Protein AF-A0AAU1ACQ8-F1 (afdb_monomer_lite)

Structure (mmCIF, N/CA/C/O backbone):
data_AF-A0AAU1ACQ8-F1
#
_entry.id   AF-A0AAU1ACQ8-F1
#
loop_
_atom_site.group_PDB
_atom_site.id
_atom_site.type_symbol
_atom_site.label_atom_id
_atom_site.label_alt_id
_atom_site.label_comp_id
_atom_site.label_asym_id
_atom_site.label_entity_id
_atom_site.label_seq_id
_atom_site.pdbx_PDB_ins_code
_atom_site.Cartn_x
_atom_site.Cartn_y
_atom_site.Cartn_z
_atom_site.occupancy
_atom_site.B_iso_or_equiv
_atom_site.auth_seq_id
_atom_site.auth_comp_id
_atom_site.auth_asym_id
_atom_site.auth_atom_id
_atom_site.pdbx_PDB_model_num
ATOM 1 N N . MET A 1 1 ? 13.169 -1.876 0.519 1.00 30.19 1 MET A N 1
ATOM 2 C CA . MET A 1 1 ? 13.964 -1.335 -0.606 1.00 30.19 1 MET A CA 1
ATOM 3 C C . MET A 1 1 ? 14.136 -2.461 -1.604 1.00 30.19 1 MET A C 1
ATOM 5 O O . MET A 1 1 ? 14.514 -3.539 -1.152 1.00 30.19 1 MET A O 1
ATOM 9 N N . PRO A 1 2 ? 13.819 -2.229 -2.886 1.00 35.09 2 PRO A N 1
ATOM 10 C CA . PRO A 1 2 ? 13.879 -3.243 -3.930 1.00 35.09 2 PRO A CA 1
ATOM 11 C C . PRO A 1 2 ? 15.289 -3.828 -3.971 1.00 35.09 2 PRO A C 1
ATOM 13 O O . PRO A 1 2 ? 16.283 -3.103 -4.019 1.00 35.09 2 PRO A O 1
ATOM 16 N N . 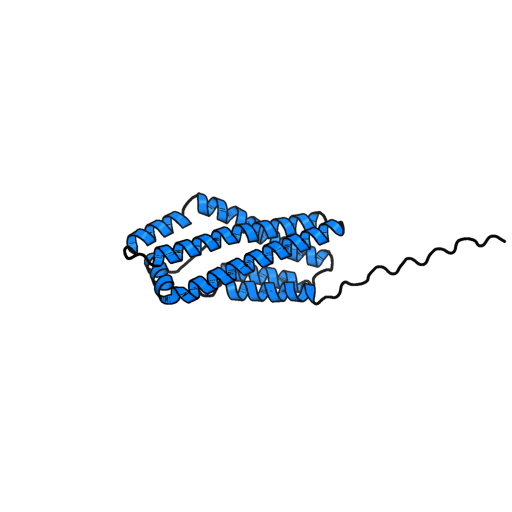ARG A 1 3 ? 15.382 -5.149 -3.877 1.00 38.97 3 ARG A N 1
ATOM 17 C CA . ARG A 1 3 ? 16.598 -5.887 -4.210 1.00 38.97 3 ARG A CA 1
ATOM 18 C C . ARG A 1 3 ? 16.193 -6.942 -5.213 1.00 38.97 3 ARG A C 1
ATOM 20 O O . ARG A 1 3 ? 16.076 -8.121 -4.893 1.00 38.97 3 ARG A O 1
ATOM 27 N N . LEU A 1 4 ? 15.971 -6.477 -6.433 1.00 46.81 4 LEU A N 1
ATOM 28 C CA . LEU A 1 4 ? 16.076 -7.328 -7.599 1.00 46.81 4 LEU A CA 1
ATOM 29 C C . LEU A 1 4 ? 17.533 -7.791 -7.652 1.00 46.81 4 LEU A C 1
ATOM 31 O O . LEU A 1 4 ? 18.462 -6.988 -7.725 1.00 46.81 4 LEU A O 1
ATOM 35 N N . VAL A 1 5 ? 17.740 -9.089 -7.467 1.00 45.25 5 VAL A N 1
ATOM 36 C CA . VAL A 1 5 ? 19.059 -9.718 -7.537 1.00 45.25 5 VAL A CA 1
ATOM 37 C C . VAL A 1 5 ? 19.403 -9.823 -9.025 1.00 45.25 5 VAL A C 1
ATOM 39 O O . VAL A 1 5 ? 19.191 -10.864 -9.627 1.00 45.25 5 VAL A O 1
ATOM 42 N N . GLY A 1 6 ? 19.819 -8.708 -9.632 1.00 58.47 6 GLY A N 1
ATOM 43 C CA . GLY A 1 6 ? 20.056 -8.594 -11.074 1.00 58.47 6 GLY A CA 1
ATOM 44 C C . GLY A 1 6 ? 20.233 -7.141 -11.526 1.00 58.47 6 GLY A C 1
ATOM 45 O O . GLY A 1 6 ? 19.913 -6.204 -10.794 1.00 58.47 6 GLY A O 1
ATOM 46 N N . SER A 1 7 ? 20.781 -6.937 -12.724 1.00 76.19 7 SER A N 1
ATOM 47 C CA . SER A 1 7 ? 20.903 -5.595 -13.327 1.00 76.19 7 SER A CA 1
ATOM 48 C C . SER A 1 7 ? 19.531 -5.062 -13.777 1.00 76.19 7 SER A C 1
ATOM 50 O O . SER A 1 7 ? 18.662 -5.855 -14.125 1.00 76.19 7 SER A O 1
ATOM 52 N N . GLN A 1 8 ? 19.309 -3.740 -13.856 1.00 78.31 8 GLN A N 1
ATOM 53 C CA . GLN A 1 8 ? 18.024 -3.211 -14.364 1.00 78.31 8 GLN A CA 1
ATOM 54 C C . GLN A 1 8 ? 17.688 -3.677 -15.781 1.00 78.31 8 GLN A C 1
ATOM 56 O O . GLN A 1 8 ? 16.521 -3.836 -16.129 1.00 78.31 8 GLN A O 1
ATOM 61 N N . VAL A 1 9 ? 18.709 -3.952 -16.590 1.00 81.06 9 VAL A N 1
ATOM 62 C CA . VAL A 1 9 ? 18.549 -4.542 -17.923 1.00 81.06 9 VAL A CA 1
ATOM 63 C C . VAL A 1 9 ? 17.856 -5.907 -17.842 1.00 81.06 9 VAL A C 1
ATOM 65 O O . VAL A 1 9 ? 16.996 -6.214 -18.667 1.00 81.06 9 VAL A O 1
ATOM 68 N N . GLU A 1 10 ? 18.205 -6.714 -16.840 1.00 81.69 10 GLU A N 1
ATOM 69 C CA . GLU A 1 10 ? 17.591 -8.017 -16.579 1.00 81.69 10 GLU A CA 1
ATOM 70 C C . GLU A 1 10 ? 16.142 -7.858 -16.104 1.00 81.69 10 GLU A C 1
ATOM 72 O O . GLU A 1 10 ? 15.250 -8.531 -16.617 1.00 81.69 10 GLU A O 1
ATOM 77 N N . ASN A 1 11 ? 15.884 -6.889 -15.221 1.00 77.31 11 ASN A N 1
ATOM 78 C CA . ASN A 1 11 ? 14.540 -6.595 -14.714 1.00 77.31 11 ASN A CA 1
ATOM 79 C C . ASN A 1 11 ? 13.582 -6.162 -15.829 1.00 77.31 11 ASN A C 1
ATOM 81 O O . ASN A 1 11 ? 12.469 -6.679 -15.924 1.00 77.31 11 ASN A O 1
ATOM 85 N N . LEU A 1 12 ? 14.026 -5.263 -16.713 1.00 82.38 12 LEU A N 1
ATOM 86 C CA . LEU A 1 12 ? 13.250 -4.854 -17.885 1.00 82.38 12 LEU A CA 1
ATOM 87 C C . LEU A 1 12 ? 12.993 -6.038 -18.828 1.00 82.38 12 LEU A C 1
ATOM 89 O O . LEU A 1 12 ? 11.886 -6.176 -19.340 1.00 82.38 12 LEU A O 1
ATOM 93 N N . GLY A 1 13 ? 13.971 -6.935 -18.999 1.00 82.38 13 GLY A N 1
ATOM 94 C CA . GLY A 1 13 ? 13.796 -8.161 -19.782 1.00 82.38 13 GLY A CA 1
ATOM 95 C C . GLY A 1 13 ? 12.738 -9.109 -19.202 1.00 82.38 13 GLY A C 1
ATOM 96 O O . GLY A 1 13 ? 11.954 -9.687 -19.953 1.00 82.38 13 GLY A O 1
ATOM 97 N N . VAL A 1 14 ? 12.669 -9.242 -17.873 1.00 82.50 14 VAL A N 1
ATOM 98 C CA . VAL A 1 14 ? 11.630 -10.040 -17.196 1.00 82.50 14 VAL A CA 1
ATOM 99 C C . VAL A 1 14 ? 10.246 -9.409 -17.365 1.00 82.50 14 VAL A C 1
ATOM 101 O O . VAL A 1 14 ? 9.288 -10.132 -17.656 1.00 82.50 14 VAL A O 1
ATOM 104 N N . ILE A 1 15 ? 10.144 -8.083 -17.216 1.00 82.94 15 ILE A N 1
ATOM 105 C CA . ILE A 1 15 ? 8.891 -7.336 -17.406 1.00 82.94 15 ILE A CA 1
ATOM 106 C C . ILE A 1 15 ? 8.392 -7.492 -18.842 1.00 82.94 15 ILE A C 1
ATOM 108 O O . ILE A 1 15 ? 7.217 -7.780 -19.041 1.00 82.94 15 ILE A O 1
ATOM 112 N N . GLU A 1 16 ? 9.264 -7.362 -19.840 1.00 85.25 16 GLU A N 1
ATOM 113 C CA . GLU A 1 16 ? 8.891 -7.529 -21.247 1.00 85.25 16 GLU A CA 1
ATOM 114 C C . GLU A 1 16 ? 8.393 -8.954 -21.536 1.00 85.25 16 GLU A C 1
ATOM 116 O O . GLU A 1 16 ? 7.329 -9.131 -22.135 1.00 85.25 16 GLU A O 1
ATOM 121 N N . ALA A 1 17 ? 9.104 -9.972 -21.035 1.00 86.50 17 ALA A N 1
ATOM 122 C CA . ALA A 1 17 ? 8.735 -11.376 -21.212 1.00 86.50 17 ALA A CA 1
ATOM 123 C C . ALA A 1 17 ? 7.383 -11.744 -20.564 1.00 86.50 17 ALA A C 1
ATOM 125 O O . ALA A 1 17 ? 6.716 -12.668 -21.029 1.00 86.50 17 ALA A O 1
ATOM 126 N N . HIS A 1 18 ? 6.963 -11.026 -19.515 1.00 85.44 18 HIS A N 1
ATOM 127 C CA . HIS A 1 18 ? 5.734 -11.298 -18.753 1.00 85.44 18 HIS A CA 1
ATOM 128 C C . HIS A 1 18 ? 4.815 -10.069 -18.621 1.00 85.44 18 HIS A C 1
ATOM 130 O O . HIS A 1 18 ? 4.082 -9.935 -17.637 1.00 85.44 18 HIS A O 1
ATOM 136 N N . SER A 1 19 ? 4.809 -9.183 -19.619 1.00 82.12 19 SER A N 1
ATOM 137 C CA . SER A 1 19 ? 4.173 -7.855 -19.552 1.00 82.12 19 SER A CA 1
ATOM 138 C C . SER A 1 19 ? 2.699 -7.887 -19.140 1.00 82.12 19 SER A C 1
ATOM 140 O O . SER A 1 19 ? 2.277 -7.135 -18.262 1.00 82.12 19 SER A O 1
ATOM 142 N N . GLY A 1 20 ? 1.913 -8.815 -19.692 1.00 82.88 20 GLY A N 1
ATOM 143 C CA . GLY A 1 20 ? 0.502 -8.975 -19.329 1.00 82.88 20 GLY A CA 1
ATOM 144 C C . GLY A 1 20 ? 0.286 -9.343 -17.856 1.00 82.88 20 GLY A C 1
ATOM 145 O O . GLY A 1 20 ? -0.614 -8.807 -17.210 1.00 82.88 20 GLY A O 1
ATOM 146 N N . GLN A 1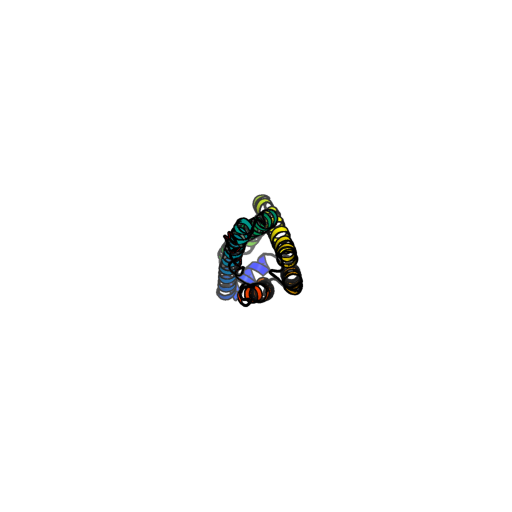 21 ? 1.130 -10.218 -17.297 1.00 82.06 21 GLN A N 1
ATOM 147 C CA . GLN A 1 21 ? 1.057 -10.600 -15.881 1.00 82.06 21 GLN A CA 1
ATOM 148 C C . GLN A 1 21 ? 1.512 -9.453 -14.979 1.00 82.06 21 GLN A C 1
ATOM 150 O O . GLN A 1 21 ? 0.880 -9.187 -13.958 1.00 82.06 21 GLN A O 1
ATOM 155 N N . PHE A 1 22 ? 2.563 -8.739 -15.383 1.00 81.94 22 PHE A N 1
ATOM 156 C CA . PHE A 1 22 ? 3.076 -7.579 -14.664 1.00 81.94 22 PHE A CA 1
ATOM 157 C C . PHE A 1 22 ? 2.046 -6.440 -14.590 1.00 81.94 22 PHE A C 1
ATOM 159 O O . PHE A 1 22 ? 1.799 -5.893 -13.512 1.00 81.94 22 PHE A O 1
ATOM 166 N N . LEU A 1 23 ? 1.380 -6.126 -15.707 1.00 83.06 23 LEU A N 1
ATOM 167 C CA . LEU A 1 23 ? 0.308 -5.128 -15.755 1.00 83.06 23 LEU A CA 1
ATOM 168 C C . LEU A 1 23 ? -0.910 -5.563 -14.936 1.00 83.06 23 LEU A C 1
ATOM 170 O O . LEU A 1 23 ? -1.444 -4.761 -14.170 1.00 83.06 23 LEU A O 1
ATOM 174 N N . ALA A 1 24 ? -1.325 -6.829 -15.038 1.00 84.19 24 ALA A N 1
ATOM 175 C CA . ALA A 1 24 ? -2.433 -7.357 -14.244 1.00 84.19 24 ALA A CA 1
ATOM 176 C C . ALA A 1 24 ? -2.136 -7.299 -12.735 1.00 84.19 24 ALA A C 1
ATOM 178 O O . ALA A 1 24 ? -2.981 -6.857 -11.955 1.00 84.19 24 ALA A O 1
ATOM 179 N N . ALA A 1 25 ? -0.926 -7.685 -12.319 1.00 81.44 25 ALA A N 1
ATOM 180 C CA . ALA A 1 25 ? -0.487 -7.604 -10.929 1.00 81.44 25 ALA A CA 1
ATOM 181 C C . ALA A 1 25 ? -0.413 -6.150 -10.437 1.00 81.44 25 ALA A C 1
ATOM 183 O O . ALA A 1 25 ? -0.878 -5.847 -9.336 1.00 81.44 25 ALA A O 1
ATOM 184 N N . SER A 1 26 ? 0.100 -5.236 -11.265 1.00 84.12 26 SER A N 1
ATOM 185 C C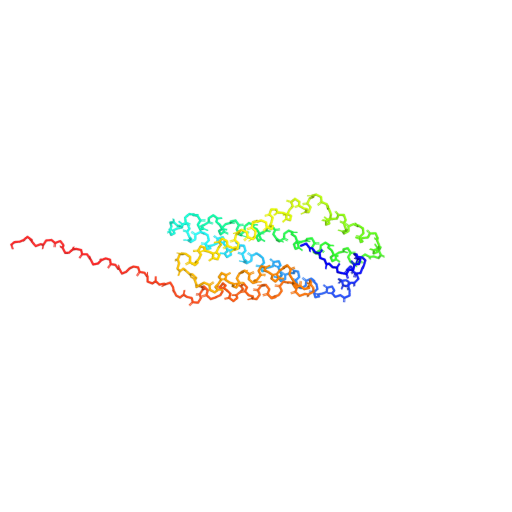A . SER A 1 26 ? 0.160 -3.803 -10.955 1.00 84.12 26 SER A CA 1
ATOM 186 C C . SER A 1 26 ? -1.238 -3.202 -10.804 1.00 84.12 26 SER A C 1
ATOM 188 O O . SER A 1 26 ? -1.505 -2.513 -9.821 1.00 84.12 26 SER A O 1
ATOM 190 N N . ALA A 1 27 ? -2.164 -3.525 -11.711 1.00 86.25 27 ALA A N 1
ATOM 191 C CA . ALA A 1 27 ? -3.556 -3.088 -11.638 1.00 86.25 27 ALA A CA 1
ATOM 192 C C . ALA A 1 27 ? -4.260 -3.625 -10.383 1.00 86.25 27 ALA A C 1
ATOM 194 O O . ALA A 1 27 ? -4.930 -2.872 -9.675 1.00 86.25 27 ALA A O 1
ATOM 195 N N . LEU A 1 28 ? -4.068 -4.907 -10.057 1.00 85.56 28 LEU A N 1
ATOM 196 C CA . LEU A 1 28 ? -4.635 -5.510 -8.851 1.00 85.56 28 LEU A CA 1
ATOM 197 C C . LEU A 1 28 ? -4.084 -4.858 -7.576 1.00 85.56 28 LEU A C 1
ATOM 199 O O . LEU A 1 28 ? -4.846 -4.563 -6.654 1.00 85.56 28 LEU A O 1
ATOM 203 N N . THR A 1 29 ? -2.778 -4.597 -7.536 1.00 83.75 29 THR A N 1
ATOM 204 C CA . THR A 1 29 ? -2.105 -3.915 -6.420 1.00 83.75 29 THR A CA 1
ATOM 205 C C . THR A 1 29 ? -2.627 -2.485 -6.273 1.00 83.75 29 THR A C 1
ATOM 207 O O . THR A 1 29 ? -2.951 -2.060 -5.166 1.00 83.75 29 THR A O 1
ATOM 210 N N . TYR A 1 30 ? -2.802 -1.767 -7.387 1.00 88.31 30 TYR A N 1
ATOM 211 C CA . TYR A 1 30 ? -3.350 -0.411 -7.415 1.00 88.31 30 TYR A CA 1
ATOM 212 C C . TYR A 1 30 ? -4.777 -0.362 -6.852 1.00 88.31 30 TYR A C 1
ATOM 214 O O . TYR A 1 30 ? -5.066 0.413 -5.938 1.00 88.31 30 TYR A O 1
ATOM 222 N N . VAL A 1 31 ? -5.661 -1.241 -7.336 1.00 90.25 31 VAL A N 1
ATOM 223 C CA . VAL A 1 31 ? -7.041 -1.351 -6.835 1.00 90.25 31 VAL A CA 1
ATOM 224 C C . VAL A 1 31 ? -7.055 -1.727 -5.353 1.00 90.25 31 VAL A C 1
ATOM 226 O O . VAL A 1 31 ? -7.790 -1.123 -4.573 1.00 90.25 31 VAL A O 1
ATOM 229 N N . SER A 1 32 ? -6.215 -2.675 -4.937 1.00 86.50 32 SER A N 1
ATOM 230 C CA . SER A 1 32 ? -6.132 -3.111 -3.539 1.00 86.50 32 SER A CA 1
ATOM 231 C C . SER A 1 32 ? -5.672 -1.985 -2.612 1.00 86.50 32 SER A C 1
ATOM 233 O O . SER A 1 32 ? -6.261 -1.791 -1.548 1.00 86.50 32 SER A O 1
ATOM 235 N N . ALA A 1 33 ? -4.681 -1.192 -3.028 1.00 88.88 33 ALA A N 1
ATOM 236 C CA . ALA A 1 33 ? -4.219 -0.025 -2.284 1.00 88.88 33 ALA A CA 1
ATOM 237 C C . ALA A 1 33 ? -5.326 1.034 -2.134 1.00 88.88 33 ALA A C 1
ATOM 239 O O . ALA A 1 33 ? -5.527 1.552 -1.036 1.00 88.88 33 ALA A O 1
ATOM 240 N N . ILE A 1 34 ? -6.110 1.302 -3.187 1.00 91.81 34 ILE A N 1
ATOM 241 C CA . ILE A 1 34 ? -7.267 2.211 -3.107 1.00 91.81 34 ILE A CA 1
ATOM 242 C C . ILE A 1 34 ? -8.318 1.681 -2.131 1.00 91.81 34 ILE A C 1
ATOM 244 O O . ILE A 1 34 ? -8.816 2.430 -1.289 1.00 91.81 34 ILE A O 1
ATOM 248 N N . LEU A 1 35 ? -8.654 0.393 -2.210 1.00 90.38 35 LEU A N 1
ATOM 249 C CA . LEU A 1 35 ? -9.636 -0.216 -1.313 1.00 90.38 35 LEU A CA 1
ATOM 250 C C . LEU A 1 35 ? -9.186 -0.144 0.150 1.00 90.38 35 LEU A C 1
ATOM 252 O O . LEU A 1 35 ? -9.995 0.180 1.021 1.00 90.38 35 LEU A O 1
ATOM 256 N N . LEU A 1 36 ? -7.900 -0.380 0.425 1.00 88.56 36 LEU A N 1
ATOM 257 C CA . LEU A 1 36 ? -7.326 -0.203 1.759 1.00 88.56 36 LEU A CA 1
ATOM 258 C C . LEU A 1 36 ? -7.379 1.262 2.195 1.00 88.56 36 LEU A C 1
ATOM 260 O O . LEU A 1 36 ? -7.841 1.543 3.299 1.00 88.56 36 LEU A O 1
ATOM 264 N N . ALA A 1 37 ? -7.000 2.203 1.331 1.00 91.81 37 ALA A N 1
ATOM 265 C CA . ALA A 1 37 ? -7.080 3.626 1.637 1.00 91.81 37 ALA A CA 1
ATOM 266 C C . ALA A 1 37 ? -8.503 4.061 2.021 1.00 91.81 37 ALA A C 1
ATOM 268 O O . ALA A 1 37 ? -8.696 4.732 3.039 1.00 91.81 37 ALA A O 1
ATOM 269 N N . VAL A 1 38 ? -9.506 3.645 1.246 1.00 92.38 38 VAL A N 1
ATOM 270 C CA . VAL A 1 38 ? -10.920 3.937 1.515 1.00 92.38 38 VAL A CA 1
ATOM 271 C C . VAL A 1 38 ? -11.382 3.248 2.799 1.00 92.38 38 VAL A C 1
ATOM 273 O O . VAL A 1 38 ? -11.991 3.891 3.653 1.00 92.38 38 VAL A O 1
ATOM 276 N N . GLY A 1 39 ? -11.057 1.966 2.984 1.00 88.06 39 GLY A N 1
ATOM 277 C CA . GLY A 1 39 ? -11.424 1.207 4.181 1.00 88.06 39 GLY A CA 1
ATOM 278 C C . GLY A 1 39 ? -10.877 1.835 5.465 1.00 88.06 39 GLY A C 1
ATOM 279 O O . GLY A 1 39 ? -11.607 1.987 6.446 1.00 88.06 39 GLY A O 1
ATOM 280 N N . PHE A 1 40 ? -9.621 2.281 5.440 1.00 90.06 40 PHE A N 1
ATOM 281 C CA . PHE A 1 40 ? -8.990 2.993 6.550 1.00 90.06 40 PHE A CA 1
ATOM 282 C C . PHE A 1 40 ? -9.663 4.341 6.825 1.00 90.06 40 PHE A C 1
ATOM 284 O O . PHE A 1 40 ? -9.944 4.653 7.983 1.00 90.06 40 PHE A O 1
ATOM 291 N N . ALA A 1 41 ? -9.976 5.121 5.787 1.00 91.94 41 ALA A N 1
ATOM 292 C CA . ALA A 1 41 ? -10.666 6.400 5.941 1.00 91.94 41 ALA A CA 1
ATOM 293 C C . ALA A 1 41 ? -12.066 6.231 6.557 1.00 91.94 41 ALA A C 1
ATOM 295 O O . ALA A 1 41 ? -12.421 6.948 7.497 1.00 91.94 41 ALA A O 1
ATOM 296 N N . LEU A 1 42 ? -12.841 5.249 6.084 1.00 90.44 42 LEU A N 1
ATOM 297 C CA . LEU A 1 42 ? -14.174 4.942 6.610 1.00 90.44 42 LEU A CA 1
ATOM 298 C C . LEU A 1 42 ? -14.111 4.495 8.075 1.00 90.44 42 LEU A C 1
ATOM 300 O O . LEU A 1 42 ? -14.816 5.046 8.923 1.00 90.44 42 LEU A O 1
ATOM 304 N N . LEU A 1 43 ? -13.210 3.562 8.395 1.00 87.12 43 LEU A N 1
ATOM 305 C CA . LEU A 1 43 ? -13.010 3.082 9.761 1.00 87.12 43 LEU A CA 1
ATOM 306 C C . LEU A 1 43 ? -12.517 4.204 10.687 1.00 87.12 43 LEU A C 1
ATOM 308 O O . LEU A 1 43 ? -12.927 4.286 11.848 1.00 87.12 43 LEU A O 1
ATOM 312 N N . GLY A 1 44 ? -11.680 5.107 10.171 1.00 89.12 44 GLY A N 1
ATOM 313 C CA . GLY A 1 44 ? -11.248 6.313 10.868 1.00 89.12 44 GLY A CA 1
ATOM 314 C C . GLY A 1 44 ? -12.414 7.250 11.180 1.00 89.12 44 GLY A C 1
ATOM 315 O O . GLY A 1 44 ? -12.513 7.745 12.307 1.00 89.12 44 GLY A O 1
ATOM 316 N N . GLY A 1 45 ? -13.327 7.451 10.228 1.00 88.56 45 GLY A N 1
ATOM 317 C CA . GLY A 1 45 ? -14.558 8.217 10.426 1.00 88.56 45 GLY A CA 1
ATOM 318 C C . GLY A 1 45 ? -15.459 7.605 11.501 1.00 88.56 45 GLY A C 1
ATOM 319 O O . GLY A 1 45 ? -15.922 8.307 12.402 1.00 88.56 45 GLY A O 1
ATOM 320 N N . ASP A 1 46 ? -15.642 6.286 11.478 1.00 88.56 46 ASP A N 1
ATOM 321 C CA . ASP A 1 46 ? -16.424 5.562 12.485 1.00 88.56 46 ASP A CA 1
ATOM 322 C C . ASP A 1 46 ? -15.805 5.657 13.888 1.00 88.56 46 ASP A C 1
ATOM 324 O O . ASP A 1 46 ? -16.518 5.797 14.886 1.00 88.56 46 ASP A O 1
ATOM 328 N N . MET A 1 47 ? -14.474 5.614 13.986 1.00 86.75 47 MET A N 1
ATOM 329 C CA . MET A 1 47 ? -13.758 5.818 15.247 1.00 86.75 47 MET A CA 1
ATO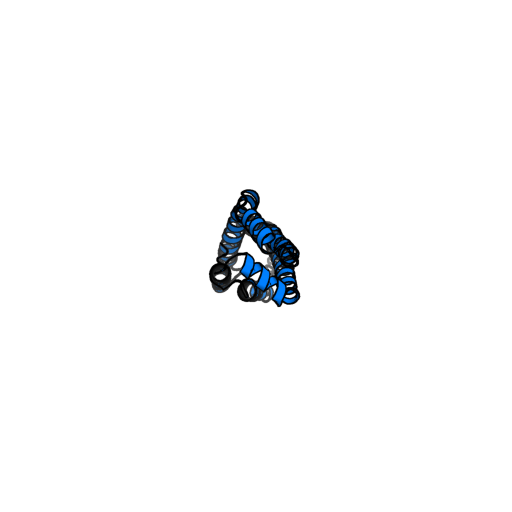M 330 C C . MET A 1 47 ? -13.894 7.244 15.778 1.00 86.75 47 MET A C 1
ATOM 332 O O . MET A 1 47 ? -14.060 7.424 16.985 1.00 86.75 47 MET A O 1
ATOM 336 N N . ALA A 1 48 ? -13.877 8.252 14.900 1.00 89.62 48 ALA A N 1
ATOM 337 C CA . ALA A 1 48 ? -14.109 9.640 15.294 1.00 89.62 48 ALA A CA 1
ATOM 338 C C . ALA A 1 48 ? -15.515 9.830 15.875 1.00 89.62 48 ALA A C 1
ATOM 340 O O . ALA A 1 48 ? -15.653 10.417 16.950 1.00 89.62 48 ALA A O 1
ATOM 341 N N . ARG A 1 49 ? -16.544 9.280 15.210 1.00 89.44 49 ARG A N 1
ATOM 342 C CA . ARG A 1 49 ? -17.937 9.330 15.690 1.00 89.44 49 ARG A CA 1
ATOM 343 C C . ARG A 1 49 ? -18.119 8.607 17.029 1.00 89.44 49 ARG A C 1
ATOM 345 O O . ARG A 1 49 ? -18.926 9.037 17.841 1.00 89.44 49 ARG A O 1
ATOM 352 N N . GLY A 1 50 ? -17.337 7.556 17.283 1.00 83.94 50 GLY A N 1
ATOM 353 C CA . GLY A 1 50 ? -17.299 6.837 18.563 1.00 83.94 50 GLY A CA 1
ATOM 354 C C . GLY A 1 50 ? -16.454 7.493 19.665 1.00 83.94 50 GLY A C 1
ATOM 355 O O . GLY A 1 50 ? -16.240 6.872 20.699 1.00 83.94 50 GLY A O 1
ATOM 356 N N . GLY A 1 51 ? -15.922 8.705 19.459 1.00 87.50 51 GLY A N 1
ATOM 357 C CA . GLY A 1 51 ? -15.109 9.419 20.454 1.00 87.50 51 GLY A CA 1
ATOM 358 C C . GLY A 1 51 ? -13.631 9.005 20.507 1.00 87.50 51 GLY A C 1
ATOM 359 O O . GLY A 1 51 ? -12.845 9.586 21.256 1.00 87.50 51 GLY A O 1
ATOM 360 N N . HIS A 1 52 ? -13.194 8.064 19.670 1.00 86.62 52 HIS A N 1
ATOM 361 C CA . HIS A 1 52 ? -11.809 7.596 19.616 1.00 86.62 52 HIS A CA 1
ATOM 362 C C . HIS A 1 52 ? -10.967 8.451 18.651 1.00 86.62 52 HIS A C 1
ATOM 364 O O . HIS A 1 52 ? -10.508 7.994 17.606 1.00 86.62 52 HIS A O 1
ATOM 370 N N . ARG A 1 53 ? -10.715 9.720 18.999 1.00 88.06 53 ARG A N 1
ATOM 371 C CA . ARG A 1 53 ? -9.990 10.662 18.115 1.00 88.06 53 ARG A CA 1
ATOM 372 C C . ARG A 1 53 ? -8.582 10.192 17.724 1.00 88.06 53 ARG A C 1
ATOM 374 O O . ARG A 1 53 ? -8.209 10.288 16.563 1.00 88.06 53 ARG A O 1
ATOM 381 N N . ARG A 1 54 ? -7.811 9.635 18.667 1.00 86.81 54 ARG A N 1
ATOM 382 C CA . ARG A 1 54 ? -6.451 9.120 18.391 1.00 86.81 54 ARG A CA 1
ATOM 383 C C . ARG A 1 54 ? -6.464 7.944 17.410 1.00 86.81 54 ARG A C 1
ATOM 385 O O . ARG A 1 54 ? -5.610 7.866 16.537 1.00 86.81 54 ARG A O 1
ATOM 392 N N . ALA A 1 55 ? -7.458 7.067 17.545 1.00 86.50 55 ALA A N 1
ATOM 393 C CA . ALA A 1 55 ? -7.690 5.956 16.628 1.00 86.50 55 ALA A CA 1
ATOM 394 C C . ALA A 1 55 ? -7.966 6.457 15.208 1.00 86.50 55 ALA A C 1
ATOM 396 O O . ALA A 1 55 ? -7.367 5.976 14.253 1.00 86.50 55 ALA A O 1
ATOM 397 N N . SER A 1 56 ? -8.835 7.463 15.100 1.00 89.25 56 SER A N 1
ATOM 398 C CA . SER A 1 56 ? -9.191 8.091 13.831 1.00 89.25 56 SER A CA 1
ATOM 399 C C . SER A 1 56 ? -7.978 8.673 13.104 1.00 89.25 56 SER A C 1
ATOM 401 O O . SER A 1 56 ? -7.798 8.402 11.923 1.00 89.25 56 SER A O 1
ATOM 403 N N . VAL A 1 57 ? -7.101 9.392 13.816 1.00 91.94 57 VAL A N 1
ATOM 404 C CA . VAL A 1 57 ? -5.880 9.972 13.229 1.00 91.94 57 VAL A CA 1
ATOM 405 C C . VAL A 1 57 ? -4.945 8.893 12.677 1.00 91.94 57 VAL A C 1
ATOM 407 O O . VAL A 1 57 ? -4.443 9.040 11.568 1.00 91.94 57 VAL A O 1
ATOM 410 N N . LEU A 1 58 ? -4.730 7.797 13.412 1.00 90.94 58 LEU A N 1
ATOM 411 C CA . LEU A 1 58 ? -3.859 6.703 12.961 1.00 90.94 58 LEU A CA 1
ATOM 412 C C . LEU A 1 58 ? -4.422 5.983 11.730 1.00 90.94 58 LEU A C 1
ATOM 414 O O . LEU A 1 58 ? -3.680 5.674 10.801 1.00 90.94 58 LEU A O 1
ATOM 418 N N . LEU A 1 59 ? -5.737 5.764 11.705 1.00 90.25 59 LEU A N 1
ATOM 419 C CA . LEU A 1 59 ? -6.435 5.200 10.552 1.00 90.25 59 LEU A CA 1
ATOM 420 C C . LEU A 1 59 ? -6.357 6.133 9.339 1.00 90.25 59 LEU A C 1
ATOM 422 O O . LEU A 1 59 ? -6.071 5.686 8.233 1.00 90.25 59 LEU A O 1
ATOM 426 N N . PHE A 1 60 ? -6.532 7.439 9.542 1.00 93.00 60 PHE A N 1
ATOM 427 C CA . PHE A 1 60 ? -6.401 8.419 8.468 1.00 93.00 60 PHE A CA 1
ATOM 428 C C . PHE A 1 60 ? -4.968 8.487 7.927 1.00 93.00 60 PHE A C 1
ATOM 430 O O . PHE A 1 60 ? -4.769 8.521 6.717 1.00 93.00 60 PHE A O 1
ATOM 437 N N . LEU A 1 61 ? -3.961 8.419 8.803 1.00 93.56 61 LEU A N 1
ATOM 438 C CA . LEU A 1 61 ? -2.559 8.345 8.395 1.00 93.56 61 LEU A CA 1
ATOM 439 C C . LEU A 1 61 ? -2.276 7.086 7.562 1.00 93.56 61 LEU A C 1
ATOM 441 O O . LEU A 1 61 ? -1.613 7.176 6.533 1.00 93.56 61 LEU A O 1
ATOM 445 N N . GLY A 1 62 ? -2.831 5.935 7.958 1.00 91.06 62 GLY A N 1
ATOM 446 C CA . GLY A 1 62 ? -2.752 4.708 7.162 1.00 91.06 62 GLY A CA 1
ATOM 447 C C . GLY A 1 62 ? -3.415 4.854 5.792 1.00 91.06 62 GLY A C 1
ATOM 448 O O . GLY A 1 62 ? -2.838 4.435 4.794 1.00 91.06 62 GLY A O 1
ATOM 449 N N . SER A 1 63 ? -4.577 5.511 5.723 1.00 93.44 63 SER A N 1
ATOM 450 C CA . SER A 1 63 ? -5.247 5.821 4.452 1.00 93.44 63 SER A CA 1
ATOM 451 C C . SER A 1 63 ? -4.371 6.676 3.531 1.00 93.44 63 SER A C 1
ATOM 453 O O . SER A 1 63 ? -4.194 6.332 2.364 1.00 93.44 63 SER A O 1
ATOM 455 N N . VAL A 1 64 ? -3.745 7.731 4.063 1.00 94.44 64 VAL A N 1
ATOM 456 C CA . VAL A 1 64 ? -2.793 8.565 3.311 1.00 94.44 64 VAL A CA 1
ATOM 457 C C . VAL A 1 64 ? -1.590 7.749 2.837 1.00 94.44 64 VAL A C 1
ATOM 459 O O . VAL A 1 64 ? -1.189 7.885 1.685 1.00 94.44 64 VAL A O 1
ATOM 462 N N . GLY A 1 65 ? -1.042 6.873 3.685 1.00 93.12 65 GLY A N 1
ATOM 463 C CA . GLY A 1 65 ? 0.043 5.966 3.306 1.00 93.12 65 GLY A CA 1
ATOM 464 C C . GLY A 1 65 ? -0.321 5.092 2.105 1.00 93.12 65 GLY A C 1
ATOM 465 O O . GLY A 1 65 ? 0.412 5.075 1.118 1.00 93.12 65 GLY A O 1
ATOM 466 N N . TRP A 1 66 ? -1.497 4.457 2.137 1.00 92.56 66 TRP A N 1
ATOM 467 C CA . TRP A 1 66 ? -2.002 3.639 1.030 1.00 92.56 66 TRP A CA 1
ATOM 468 C C . TRP A 1 66 ? -2.288 4.447 -0.241 1.00 92.56 66 TRP A C 1
ATOM 470 O O . TRP A 1 66 ? -2.014 3.960 -1.336 1.00 92.56 66 TRP A O 1
ATOM 480 N N . LEU A 1 67 ? -2.769 5.690 -0.127 1.00 92.81 67 LEU A N 1
ATOM 481 C CA . LEU A 1 67 ? -2.913 6.580 -1.284 1.00 92.81 67 LEU A CA 1
ATOM 482 C C . LEU A 1 67 ? -1.558 6.926 -1.900 1.00 92.81 67 LEU A C 1
ATOM 484 O O . LEU A 1 67 ? -1.401 6.818 -3.112 1.00 92.81 67 LEU A O 1
ATOM 488 N N . LEU A 1 68 ? -0.560 7.290 -1.093 1.00 92.12 68 LEU A N 1
ATOM 489 C CA . LEU A 1 68 ? 0.791 7.554 -1.597 1.00 92.12 68 LEU A CA 1
ATOM 490 C C . LEU A 1 68 ? 1.415 6.304 -2.232 1.00 92.12 68 LEU A C 1
ATOM 492 O O . LEU A 1 68 ? 2.144 6.414 -3.214 1.00 92.12 68 LEU A O 1
ATOM 496 N N . HIS A 1 69 ? 1.076 5.115 -1.731 1.00 89.19 69 HIS A N 1
ATOM 497 C CA . HIS A 1 69 ? 1.527 3.848 -2.301 1.00 89.19 69 HIS A CA 1
ATOM 498 C C . HIS A 1 69 ? 1.051 3.682 -3.754 1.00 89.19 69 HIS A C 1
ATOM 500 O O . HIS A 1 69 ? 1.795 3.175 -4.590 1.00 89.19 69 HIS A O 1
ATOM 506 N N . THR A 1 70 ? -0.134 4.197 -4.111 1.00 89.75 70 THR A N 1
ATOM 507 C CA . THR A 1 70 ? -0.612 4.173 -5.508 1.00 89.75 70 THR A CA 1
ATOM 508 C C . THR A 1 70 ? 0.306 4.929 -6.471 1.00 89.75 70 THR A C 1
ATOM 510 O O . THR A 1 70 ? 0.449 4.513 -7.618 1.00 89.75 70 THR A O 1
ATOM 513 N N . ALA A 1 71 ? 0.983 5.988 -6.012 1.00 86.94 71 ALA A N 1
ATOM 514 C CA . ALA A 1 71 ? 1.942 6.726 -6.827 1.00 86.94 71 ALA A CA 1
ATOM 515 C C . ALA A 1 71 ? 3.224 5.912 -7.074 1.00 86.94 71 ALA A C 1
ATOM 517 O O . ALA A 1 71 ? 3.764 5.955 -8.174 1.00 86.94 71 ALA A O 1
ATOM 518 N N . VAL A 1 72 ? 3.665 5.106 -6.101 1.00 84.38 72 VAL A N 1
ATOM 519 C CA . VAL A 1 72 ? 4.775 4.155 -6.293 1.00 84.38 72 VAL A CA 1
ATOM 520 C C . VAL A 1 72 ? 4.377 3.049 -7.274 1.00 84.38 72 VAL A C 1
ATOM 522 O O . VAL A 1 72 ? 5.147 2.714 -8.165 1.00 84.38 72 VAL A O 1
ATOM 525 N N . ILE A 1 73 ? 3.144 2.541 -7.195 1.00 85.12 73 ILE A N 1
ATOM 526 C CA . ILE A 1 73 ? 2.632 1.554 -8.163 1.00 85.12 73 ILE A CA 1
ATOM 527 C C . ILE A 1 73 ? 2.531 2.159 -9.571 1.00 85.12 73 ILE A C 1
ATOM 529 O O . ILE A 1 73 ? 2.795 1.473 -10.553 1.00 85.12 73 ILE A O 1
ATOM 533 N N . ALA A 1 74 ? 2.201 3.446 -9.697 1.00 85.00 74 ALA A N 1
ATOM 534 C CA . ALA A 1 74 ? 2.193 4.125 -10.992 1.00 85.00 74 ALA A CA 1
ATOM 535 C C . ALA A 1 74 ? 3.594 4.187 -11.633 1.00 85.00 74 ALA A C 1
ATOM 537 O O . ALA A 1 74 ? 3.701 4.110 -12.855 1.00 85.00 74 ALA A O 1
ATOM 538 N N . VAL A 1 75 ? 4.670 4.236 -10.835 1.00 82.94 75 VAL A N 1
ATOM 539 C CA . VAL A 1 75 ? 6.046 4.104 -11.353 1.00 82.94 75 VAL A CA 1
ATOM 540 C C . VAL A 1 75 ? 6.257 2.733 -12.003 1.00 82.94 75 VAL A C 1
ATOM 542 O O . VAL A 1 75 ? 6.912 2.655 -13.036 1.00 82.94 75 VAL A O 1
ATOM 545 N N . ASN A 1 76 ? 5.632 1.662 -11.501 1.00 80.94 76 ASN A N 1
ATOM 546 C CA . ASN A 1 76 ? 5.700 0.349 -12.157 1.00 80.94 76 ASN A CA 1
ATOM 547 C C . ASN A 1 76 ? 5.058 0.369 -13.552 1.00 80.94 76 ASN A C 1
ATOM 549 O O . ASN A 1 76 ? 5.570 -0.268 -14.466 1.00 80.94 76 ASN A O 1
ATOM 553 N N . ALA A 1 77 ? 3.984 1.137 -13.760 1.00 80.12 77 ALA A N 1
ATOM 554 C CA . ALA A 1 77 ? 3.415 1.305 -15.099 1.00 80.12 77 ALA A CA 1
ATOM 555 C C . ALA A 1 77 ? 4.413 1.992 -16.051 1.00 80.12 77 ALA A C 1
ATOM 557 O O . ALA A 1 77 ? 4.578 1.546 -17.183 1.00 80.12 77 ALA A O 1
ATOM 558 N N . VAL A 1 78 ? 5.152 2.999 -15.566 1.00 85.62 78 VAL A N 1
ATOM 559 C CA . VAL A 1 78 ? 6.251 3.624 -16.325 1.00 85.62 78 VAL A CA 1
ATOM 560 C C . VAL A 1 78 ? 7.341 2.599 -16.652 1.00 85.62 78 VAL A C 1
ATOM 562 O O . VAL A 1 78 ? 7.819 2.560 -17.780 1.00 85.62 78 VAL A O 1
ATOM 565 N N . MET A 1 79 ? 7.689 1.711 -15.716 1.00 82.25 79 MET A N 1
ATOM 566 C CA . MET A 1 79 ? 8.654 0.631 -15.964 1.00 82.25 79 MET A CA 1
ATOM 567 C C . MET A 1 79 ? 8.202 -0.333 -17.067 1.00 82.25 79 MET A C 1
ATOM 569 O O . MET A 1 79 ? 9.035 -0.799 -17.839 1.00 82.25 79 MET A O 1
ATOM 573 N N . SER A 1 80 ? 6.897 -0.601 -17.183 1.00 82.12 80 SER A N 1
ATOM 574 C CA . SER A 1 80 ? 6.350 -1.402 -18.285 1.00 82.12 80 SER A CA 1
ATOM 575 C C . SER A 1 80 ? 6.541 -0.723 -19.643 1.00 82.12 80 SER A C 1
ATOM 577 O O . SER A 1 80 ? 6.858 -1.401 -20.618 1.00 82.12 80 SER A O 1
ATOM 579 N N . GLU A 1 81 ? 6.374 0.599 -19.715 1.00 85.19 81 GLU A N 1
ATOM 580 C CA . GLU A 1 81 ? 6.626 1.370 -20.939 1.00 85.19 81 GLU A CA 1
ATOM 581 C C . GLU A 1 81 ? 8.119 1.353 -21.294 1.00 85.19 81 GLU A C 1
ATOM 583 O O . GLU A 1 81 ? 8.487 1.055 -22.430 1.00 85.19 81 GLU A O 1
ATOM 588 N N . LEU A 1 82 ? 8.996 1.571 -20.306 1.00 85.81 82 LEU A N 1
ATOM 589 C CA . LEU A 1 82 ? 10.450 1.500 -20.486 1.00 85.81 82 LEU A CA 1
ATOM 590 C C . LEU A 1 82 ? 10.911 0.114 -20.963 1.00 85.81 82 LEU A C 1
ATOM 592 O O . LEU A 1 82 ? 11.813 0.021 -21.797 1.00 85.81 82 LEU A O 1
ATOM 596 N N . ALA A 1 83 ? 10.276 -0.955 -20.477 1.00 85.06 83 ALA A N 1
ATOM 597 C CA . ALA A 1 83 ? 10.581 -2.331 -20.865 1.00 85.06 83 ALA A CA 1
ATOM 598 C C . ALA A 1 83 ? 10.250 -2.637 -22.335 1.00 85.06 83 ALA A C 1
ATOM 600 O O . ALA A 1 83 ? 10.860 -3.527 -22.914 1.00 85.06 83 ALA A O 1
ATOM 601 N N . SER A 1 84 ? 9.331 -1.889 -22.954 1.00 85.00 84 SER A N 1
ATOM 602 C CA . SER A 1 84 ? 8.981 -2.052 -24.374 1.00 85.00 84 SER A CA 1
ATOM 603 C C . SER A 1 84 ? 9.973 -1.391 -25.344 1.00 85.00 84 SER A C 1
ATOM 605 O O . SER A 1 84 ? 9.869 -1.558 -26.560 1.00 85.00 84 SER A O 1
ATOM 607 N N . SER A 1 85 ? 10.941 -0.628 -24.824 1.00 86.56 85 SER A N 1
ATOM 608 C CA . SER A 1 85 ? 11.915 0.100 -25.635 1.00 86.56 85 SER A CA 1
ATOM 609 C C . SER A 1 85 ? 12.976 -0.817 -26.238 1.00 86.56 85 SER A C 1
ATOM 611 O O . SER A 1 85 ? 13.571 -1.660 -25.566 1.00 86.56 85 SER A O 1
ATOM 613 N N . THR A 1 86 ? 13.323 -0.562 -27.499 1.00 83.69 86 THR A N 1
ATOM 614 C CA . THR A 1 86 ? 14.442 -1.226 -28.180 1.00 83.69 86 THR A CA 1
ATOM 615 C C . THR A 1 86 ? 15.812 -0.816 -27.622 1.00 83.69 86 THR A C 1
ATOM 617 O O . THR A 1 86 ? 16.789 -1.537 -27.812 1.00 83.69 86 THR A O 1
ATOM 620 N N . ALA A 1 87 ? 15.905 0.316 -26.912 1.00 88.19 87 ALA A N 1
ATOM 621 C CA . ALA A 1 87 ? 17.133 0.836 -26.302 1.00 88.19 87 ALA A CA 1
ATOM 622 C C . ALA A 1 87 ? 17.244 0.433 -24.816 1.00 88.19 87 ALA A C 1
ATOM 624 O O . ALA A 1 87 ? 17.295 1.274 -23.917 1.00 88.19 87 ALA A O 1
ATOM 625 N N . ARG A 1 88 ? 17.263 -0.878 -24.536 1.00 80.50 88 ARG A N 1
ATOM 626 C CA . ARG A 1 88 ? 17.131 -1.419 -23.167 1.00 80.50 88 ARG A CA 1
ATOM 627 C C . ARG A 1 88 ? 18.222 -0.953 -22.194 1.00 80.50 88 ARG A C 1
ATOM 629 O O . ARG A 1 88 ? 17.929 -0.722 -21.027 1.00 80.50 88 ARG A O 1
ATOM 636 N N . ALA A 1 89 ? 19.464 -0.807 -22.658 1.00 84.38 89 ALA A N 1
ATOM 637 C CA . ALA A 1 89 ? 20.573 -0.347 -21.817 1.00 84.38 89 ALA A CA 1
ATOM 638 C C . ALA A 1 89 ? 20.391 1.113 -21.363 1.00 84.38 89 ALA A C 1
ATOM 640 O O . ALA A 1 89 ? 20.612 1.423 -20.198 1.00 84.38 89 ALA A O 1
ATOM 641 N N . GLU A 1 90 ? 19.920 1.984 -22.257 1.00 86.50 90 GLU A N 1
ATOM 642 C CA . GLU A 1 90 ? 19.641 3.391 -21.942 1.00 86.50 90 GLU A CA 1
ATOM 643 C C . GLU A 1 90 ? 18.428 3.516 -21.011 1.00 86.50 90 GLU A C 1
ATOM 645 O O . GLU A 1 90 ? 18.458 4.257 -20.032 1.00 86.50 90 GLU A O 1
ATOM 650 N N . MET A 1 91 ? 17.366 2.739 -21.255 1.00 89.25 91 MET A N 1
ATOM 651 C CA . MET A 1 91 ? 16.180 2.755 -20.388 1.00 89.25 91 MET A CA 1
ATOM 652 C C . MET A 1 91 ? 16.444 2.167 -18.998 1.00 89.25 91 MET A C 1
ATOM 654 O O . MET A 1 91 ? 15.810 2.583 -18.030 1.00 89.25 91 MET A O 1
ATOM 658 N N . ALA A 1 92 ? 17.385 1.230 -18.875 1.00 86.12 92 ALA A N 1
ATOM 659 C CA . ALA A 1 92 ? 17.839 0.719 -17.587 1.00 86.12 92 ALA A CA 1
ATOM 660 C C . ALA A 1 92 ? 18.514 1.816 -16.746 1.00 86.12 92 ALA A C 1
ATOM 662 O O . ALA A 1 92 ? 18.252 1.912 -15.549 1.00 86.12 92 ALA A O 1
ATOM 663 N N . GLU A 1 93 ? 19.312 2.685 -17.372 1.00 87.19 93 GLU A N 1
ATOM 664 C CA . GLU A 1 93 ? 19.906 3.842 -16.695 1.00 87.19 93 GLU A CA 1
ATOM 665 C C . GLU A 1 93 ? 18.832 4.851 -16.263 1.00 87.19 93 GLU A C 1
ATOM 667 O O . GLU A 1 93 ? 18.850 5.335 -15.131 1.00 87.19 93 GLU A O 1
ATOM 672 N N . VAL A 1 94 ? 17.845 5.118 -17.125 1.00 87.31 94 VAL A N 1
ATOM 673 C CA . VAL A 1 94 ? 16.692 5.968 -16.782 1.00 87.31 94 VAL A CA 1
ATOM 674 C C . VAL A 1 94 ? 15.920 5.391 -15.592 1.00 87.31 94 VAL A C 1
ATOM 676 O O . VAL A 1 94 ? 15.580 6.126 -14.665 1.00 87.31 94 VAL A O 1
ATOM 679 N N . ALA A 1 95 ? 15.672 4.081 -15.577 1.00 85.38 95 ALA A N 1
ATOM 680 C CA . ALA A 1 95 ? 15.021 3.407 -14.459 1.00 85.38 95 ALA A CA 1
ATOM 681 C C . ALA A 1 95 ? 15.815 3.558 -13.151 1.00 85.38 95 ALA A C 1
ATOM 683 O O . ALA A 1 95 ? 15.237 3.907 -12.119 1.00 85.38 95 ALA A O 1
ATOM 684 N N . ASP A 1 96 ? 17.135 3.365 -13.191 1.00 85.50 96 ASP A N 1
ATOM 685 C CA . ASP A 1 96 ? 17.993 3.574 -12.022 1.00 85.50 96 ASP A CA 1
ATOM 686 C C . ASP A 1 96 ? 17.931 5.020 -11.521 1.00 85.50 96 ASP A C 1
ATOM 688 O O . ASP A 1 96 ? 17.814 5.253 -10.317 1.00 85.50 96 ASP A O 1
ATOM 692 N N . GLN A 1 97 ? 17.925 6.001 -12.425 1.00 86.88 97 GLN A N 1
ATOM 693 C CA . GLN A 1 97 ? 17.788 7.411 -12.059 1.00 86.88 97 GLN A CA 1
ATOM 694 C C . GLN A 1 97 ? 16.426 7.725 -11.424 1.00 86.88 97 GLN A C 1
ATOM 696 O O . GLN A 1 97 ? 16.365 8.516 -10.480 1.00 86.88 97 GLN A O 1
ATOM 701 N N . ILE A 1 98 ? 15.341 7.092 -11.885 1.00 86.00 98 ILE A N 1
ATOM 702 C CA . ILE A 1 98 ? 14.009 7.242 -11.284 1.00 86.00 98 ILE A CA 1
ATOM 703 C C . ILE A 1 98 ? 14.030 6.757 -9.830 1.00 86.00 98 ILE A C 1
ATOM 705 O O . ILE A 1 98 ? 13.596 7.491 -8.942 1.00 86.00 98 ILE A O 1
ATOM 709 N N . PHE A 1 99 ? 14.570 5.563 -9.563 1.00 81.19 99 PHE A N 1
ATOM 710 C CA . PHE A 1 99 ? 14.577 4.978 -8.216 1.00 81.19 99 PHE A CA 1
ATOM 711 C C . PHE A 1 99 ? 15.619 5.594 -7.272 1.00 81.19 99 PHE A C 1
ATOM 713 O O . PHE A 1 99 ? 15.380 5.679 -6.066 1.00 81.19 99 PHE A O 1
ATOM 720 N N . ALA A 1 100 ? 16.759 6.049 -7.794 1.00 83.50 100 ALA A N 1
ATOM 721 C CA . ALA A 1 100 ? 17.776 6.765 -7.021 1.00 83.50 100 ALA A CA 1
ATOM 722 C C . ALA A 1 100 ? 17.435 8.253 -6.821 1.00 83.50 100 ALA A C 1
ATOM 724 O O . ALA A 1 100 ? 18.061 8.939 -6.009 1.00 83.50 100 ALA A O 1
ATOM 725 N N . GLY A 1 101 ? 16.447 8.764 -7.558 1.00 84.06 101 GLY A N 1
ATOM 726 C CA . GLY A 1 101 ? 16.091 10.171 -7.573 1.00 84.06 101 GLY A CA 1
ATOM 727 C C . GLY A 1 101 ? 15.571 10.679 -6.220 1.00 84.06 101 GLY A C 1
ATOM 728 O O . GLY A 1 101 ? 14.786 10.001 -5.546 1.00 84.06 101 GLY A O 1
ATOM 729 N N . PRO A 1 102 ? 15.912 11.923 -5.828 1.00 86.25 102 PRO A N 1
ATOM 730 C CA . PRO A 1 102 ? 15.433 12.521 -4.582 1.00 86.25 102 PRO A CA 1
ATOM 731 C C . PRO A 1 102 ? 13.906 12.660 -4.542 1.00 86.25 102 PRO A C 1
ATOM 733 O O . PRO A 1 102 ? 13.321 12.637 -3.463 1.00 86.25 102 PRO A O 1
ATOM 736 N N . VAL A 1 103 ? 13.248 12.761 -5.702 1.00 85.69 103 VAL A N 1
ATOM 737 C CA . VAL A 1 103 ? 11.781 12.790 -5.808 1.00 85.69 103 VAL A CA 1
ATOM 738 C C . VAL A 1 103 ? 11.176 11.449 -5.392 1.00 85.69 103 VAL A C 1
ATOM 740 O O . VAL A 1 103 ? 10.237 11.427 -4.597 1.00 85.69 103 VAL A O 1
ATOM 743 N N . PHE A 1 104 ? 11.738 10.332 -5.865 1.00 84.44 104 PHE A N 1
ATOM 744 C CA . PHE A 1 104 ? 11.262 9.001 -5.494 1.00 84.44 104 PHE A CA 1
ATOM 745 C C . PHE A 1 104 ? 11.485 8.731 -4.008 1.00 84.44 104 PHE A C 1
ATOM 747 O O . PHE A 1 104 ? 10.554 8.327 -3.320 1.00 84.44 104 PHE A O 1
ATOM 754 N N . LEU A 1 105 ? 12.671 9.038 -3.472 1.00 85.94 105 LEU A N 1
ATOM 755 C CA . LEU A 1 105 ? 12.938 8.910 -2.034 1.00 85.94 105 LEU A CA 1
ATOM 756 C C . LEU A 1 105 ? 12.048 9.834 -1.191 1.00 85.94 105 LEU A C 1
ATOM 758 O O . LEU A 1 105 ? 11.533 9.418 -0.150 1.00 85.94 105 LEU A O 1
ATOM 762 N N . GLY A 1 106 ? 11.828 11.063 -1.661 1.00 87.94 106 GLY A N 1
ATOM 763 C CA . GLY A 1 106 ? 10.940 12.042 -1.041 1.00 87.94 106 GLY A CA 1
ATOM 764 C C . GLY A 1 106 ? 9.477 11.598 -0.997 1.00 87.94 106 GLY A C 1
ATOM 765 O O . GLY A 1 106 ? 8.757 12.015 -0.096 1.00 87.94 106 GLY A O 1
ATOM 766 N N . LEU A 1 107 ? 9.047 10.720 -1.907 1.00 87.44 107 LEU A N 1
ATOM 767 C CA . LEU A 1 107 ? 7.729 10.081 -1.887 1.00 87.44 107 LEU A CA 1
ATOM 768 C C . LEU A 1 107 ? 7.725 8.790 -1.051 1.00 87.44 107 LEU A C 1
ATOM 770 O O . LEU A 1 107 ? 6.831 8.575 -0.228 1.00 87.44 107 LEU A O 1
ATOM 774 N N . LEU A 1 108 ? 8.739 7.944 -1.241 1.00 85.94 108 LEU A N 1
ATOM 775 C CA . LEU A 1 108 ? 8.856 6.621 -0.636 1.00 85.94 108 LEU A CA 1
ATOM 776 C C . LEU A 1 108 ? 8.938 6.702 0.889 1.00 85.94 108 LEU A C 1
ATOM 778 O O . LEU A 1 108 ? 8.272 5.932 1.576 1.00 85.94 108 LEU A O 1
ATOM 782 N N . ILE A 1 109 ? 9.740 7.622 1.433 1.00 89.69 109 ILE A N 1
ATOM 783 C CA . ILE A 1 109 ? 9.949 7.723 2.882 1.00 89.69 109 ILE A CA 1
ATOM 784 C C . ILE A 1 109 ? 8.643 8.108 3.603 1.00 89.69 109 ILE A C 1
ATOM 786 O O . ILE A 1 109 ? 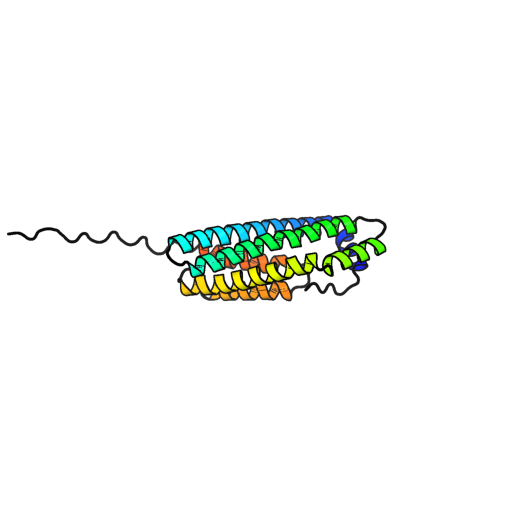8.230 7.357 4.492 1.00 89.69 109 ILE A O 1
ATOM 790 N N . PRO A 1 110 ? 7.937 9.200 3.236 1.00 91.12 110 PRO A N 1
ATOM 791 C CA . PRO A 1 110 ? 6.649 9.528 3.844 1.00 91.12 110 PRO A CA 1
ATOM 792 C C . PRO A 1 110 ? 5.605 8.434 3.655 1.00 91.12 110 PRO A C 1
ATOM 794 O O . PRO A 1 110 ? 4.887 8.118 4.603 1.00 91.12 110 PRO A O 1
ATOM 797 N N . MET A 1 111 ? 5.545 7.822 2.468 1.00 92.44 111 MET A N 1
ATOM 798 C CA . MET A 1 111 ? 4.643 6.705 2.202 1.00 92.44 111 MET A CA 1
ATOM 799 C C . MET A 1 111 ? 4.923 5.532 3.149 1.00 92.44 111 MET A C 1
ATOM 801 O O . MET A 1 111 ? 3.992 5.026 3.779 1.00 92.44 111 MET A O 1
ATOM 805 N N . MET A 1 112 ? 6.184 5.115 3.301 1.00 87.88 112 MET A N 1
ATOM 806 C CA . MET A 1 112 ? 6.551 4.004 4.182 1.00 87.88 112 MET A CA 1
ATOM 807 C C . MET A 1 112 ? 6.210 4.308 5.631 1.00 87.88 112 MET A C 1
ATOM 809 O O . MET A 1 112 ? 5.589 3.486 6.300 1.00 87.88 112 MET A O 1
ATOM 813 N N . LEU A 1 113 ? 6.566 5.501 6.108 1.00 91.50 113 LEU A N 1
ATOM 814 C CA . LEU A 1 113 ? 6.267 5.917 7.473 1.00 91.50 113 LEU A CA 1
ATOM 815 C C . LEU A 1 113 ? 4.758 5.938 7.723 1.00 91.50 113 LEU A C 1
ATOM 817 O O . LEU A 1 113 ? 4.295 5.333 8.687 1.00 91.50 113 LEU A O 1
ATOM 821 N N . ALA A 1 114 ? 3.982 6.571 6.842 1.00 91.88 114 ALA A N 1
ATOM 822 C CA . ALA A 1 114 ? 2.533 6.652 6.977 1.00 91.88 114 ALA A CA 1
ATOM 823 C C . ALA A 1 114 ? 1.874 5.265 6.938 1.00 91.88 114 ALA A C 1
ATOM 825 O O . ALA A 1 114 ? 1.009 4.974 7.765 1.00 91.88 114 ALA A O 1
ATOM 826 N N . THR A 1 115 ? 2.323 4.386 6.038 1.00 87.44 115 THR A N 1
ATOM 827 C CA . THR A 1 115 ? 1.771 3.033 5.895 1.00 87.44 115 THR A CA 1
ATOM 828 C C . THR A 1 115 ? 2.128 2.166 7.098 1.00 87.44 115 THR A C 1
ATOM 830 O O . THR A 1 115 ? 1.240 1.600 7.723 1.00 87.44 115 THR A O 1
ATOM 833 N N . VAL A 1 116 ? 3.397 2.108 7.510 1.00 88.06 116 VAL A N 1
ATOM 834 C CA . VAL A 1 116 ? 3.833 1.278 8.647 1.00 88.06 116 VAL A CA 1
ATOM 835 C C . VAL A 1 116 ? 3.216 1.771 9.957 1.00 88.06 116 VAL A C 1
ATOM 837 O O . VAL A 1 116 ? 2.613 0.982 10.689 1.00 88.06 116 VAL A O 1
ATOM 840 N N . ILE A 1 117 ? 3.306 3.074 10.243 1.00 90.62 117 ILE A N 1
ATOM 841 C CA . ILE A 1 117 ? 2.731 3.664 11.462 1.00 90.62 117 ILE A CA 1
ATOM 842 C C . ILE A 1 117 ? 1.209 3.506 11.450 1.00 90.62 117 ILE A C 1
ATOM 844 O O . ILE A 1 117 ? 0.623 3.124 12.465 1.00 90.62 117 ILE A O 1
ATOM 848 N N . GLY A 1 118 ? 0.566 3.758 10.309 1.00 87.44 118 GLY A N 1
ATOM 849 C CA . GLY A 1 118 ? -0.876 3.622 10.145 1.00 87.44 118 GLY A CA 1
ATOM 850 C C . GLY A 1 118 ? -1.361 2.188 10.343 1.00 87.44 118 GLY A C 1
ATOM 851 O O . GLY A 1 118 ? -2.318 1.965 11.082 1.00 87.44 118 GLY A O 1
ATOM 852 N N . MET A 1 119 ? -0.681 1.201 9.757 1.00 86.38 119 MET A N 1
ATOM 853 C CA . MET A 1 119 ? -1.037 -0.219 9.847 1.00 86.38 119 MET A CA 1
ATOM 854 C C . MET A 1 119 ? -0.822 -0.776 11.259 1.00 86.38 119 MET A C 1
ATOM 856 O O . MET A 1 119 ? -1.750 -1.336 11.848 1.00 86.38 119 MET A O 1
ATOM 860 N N . ILE A 1 120 ? 0.364 -0.569 11.845 1.00 87.69 120 ILE A N 1
ATOM 861 C CA . ILE A 1 120 ? 0.668 -1.018 13.214 1.00 87.69 120 ILE A CA 1
ATOM 862 C C . ILE A 1 120 ? -0.249 -0.309 14.214 1.00 87.69 120 ILE A C 1
ATOM 864 O O . ILE A 1 120 ? -0.868 -0.951 15.068 1.00 87.69 120 ILE A O 1
ATOM 868 N N . GLY A 1 121 ? -0.386 1.012 14.081 1.00 86.94 121 GLY A N 1
ATOM 869 C CA . GLY A 1 121 ? -1.264 1.823 14.917 1.00 86.94 121 GLY A CA 1
ATOM 870 C C . GLY A 1 121 ? -2.712 1.349 14.852 1.00 86.94 121 GLY A C 1
ATOM 871 O O . GLY A 1 121 ? -3.354 1.208 15.891 1.00 86.94 121 GLY A O 1
ATOM 872 N N . THR A 1 122 ? -3.202 1.017 13.656 1.00 83.50 122 THR A N 1
ATOM 873 C CA . THR A 1 122 ? -4.543 0.459 13.446 1.00 83.50 122 THR A CA 1
ATOM 874 C C . THR A 1 122 ? -4.716 -0.885 14.141 1.00 83.50 122 THR A C 1
ATOM 876 O O . THR A 1 122 ? -5.690 -1.059 14.873 1.00 83.50 122 THR A O 1
ATOM 879 N N . GLY A 1 123 ? -3.762 -1.811 14.002 1.00 84.75 123 GLY A N 1
ATOM 880 C CA . GLY A 1 123 ? -3.806 -3.100 14.699 1.00 84.75 123 GLY A CA 1
ATOM 881 C C . GLY A 1 123 ? -3.913 -2.940 16.221 1.00 84.75 123 GLY A C 1
ATOM 882 O O . GLY A 1 123 ? -4.786 -3.536 16.856 1.00 84.75 123 GLY A O 1
ATOM 883 N N . ILE A 1 124 ? -3.086 -2.064 16.803 1.00 86.56 124 ILE A N 1
ATOM 884 C CA . ILE A 1 124 ? -3.087 -1.775 18.247 1.00 86.56 124 ILE A CA 1
ATOM 885 C C . ILE A 1 124 ? -4.409 -1.137 18.684 1.00 86.56 124 ILE A C 1
ATOM 887 O O . ILE A 1 124 ? -4.986 -1.518 19.703 1.00 86.56 124 ILE A O 1
ATOM 891 N N . VAL A 1 125 ? -4.892 -0.153 17.931 1.00 85.75 125 VAL A N 1
ATOM 892 C CA . VAL A 1 125 ? -6.122 0.582 18.228 1.00 85.75 125 VAL A CA 1
ATOM 893 C C . VAL A 1 125 ? -7.344 -0.324 18.169 1.00 85.75 125 VAL A C 1
ATOM 895 O O . VAL A 1 125 ? -8.186 -0.271 19.066 1.00 85.75 125 VAL A O 1
ATOM 898 N N . LEU A 1 126 ? -7.458 -1.155 17.135 1.00 83.88 126 LEU A N 1
ATOM 899 C CA . LEU A 1 126 ? -8.596 -2.054 16.982 1.00 83.88 126 LEU A CA 1
ATOM 900 C C . LEU A 1 126 ? -8.624 -3.109 18.085 1.00 83.88 126 LEU A C 1
ATOM 902 O O . LEU A 1 126 ? -9.697 -3.420 18.603 1.00 83.88 126 LEU A O 1
ATOM 906 N N . TRP A 1 127 ? -7.454 -3.595 18.500 1.00 85.75 127 TRP A N 1
ATOM 907 C CA . TRP A 1 127 ? -7.335 -4.463 19.665 1.00 85.75 127 TRP A CA 1
ATOM 908 C C . TRP A 1 127 ? -7.744 -3.745 20.959 1.00 85.75 127 TRP A C 1
ATOM 910 O O . TRP A 1 127 ? -8.593 -4.239 21.698 1.00 85.75 127 TRP A O 1
ATOM 920 N N . ARG A 1 128 ? -7.217 -2.540 21.212 1.00 86.25 128 ARG A N 1
ATOM 921 C CA . ARG A 1 128 ? -7.521 -1.774 22.436 1.00 86.25 128 ARG A CA 1
ATOM 922 C C . ARG A 1 128 ? -8.967 -1.313 22.547 1.00 86.25 128 ARG A C 1
ATOM 924 O O . ARG A 1 128 ? -9.471 -1.172 23.653 1.00 86.25 128 ARG A O 1
ATOM 931 N N . THR A 1 129 ? -9.628 -1.074 21.421 1.00 81.56 129 THR A N 1
ATOM 932 C CA . THR A 1 129 ? -11.053 -0.714 21.375 1.00 81.56 129 THR A CA 1
ATOM 933 C C . THR A 1 129 ? -11.972 -1.939 21.387 1.00 81.56 129 THR A C 1
ATOM 935 O O . THR A 1 129 ? -13.186 -1.788 21.277 1.00 81.56 129 THR A O 1
ATOM 938 N N . GLY A 1 130 ? -11.419 -3.156 21.492 1.00 81.31 130 GLY A N 1
ATOM 939 C CA . GLY A 1 130 ? -12.179 -4.409 21.495 1.00 81.31 130 GLY A CA 1
ATOM 940 C C . GLY A 1 130 ? -12.844 -4.746 20.156 1.00 81.31 130 GLY A C 1
ATOM 941 O O . GLY A 1 130 ? -13.597 -5.716 20.072 1.00 81.31 130 GLY A O 1
ATOM 942 N N . ARG A 1 131 ? -12.576 -3.969 19.096 1.00 79.75 131 ARG A N 1
ATOM 943 C CA . ARG A 1 131 ? -13.155 -4.181 17.760 1.00 79.75 131 ARG A CA 1
ATOM 944 C C . ARG A 1 131 ? -12.457 -5.293 16.981 1.00 79.75 131 ARG A C 1
ATOM 946 O O . ARG A 1 131 ? -13.074 -5.884 16.101 1.00 79.75 131 ARG A O 1
ATOM 953 N N . ALA A 1 132 ? -11.211 -5.613 17.324 1.00 82.12 132 ALA A N 1
ATOM 954 C CA . ALA A 1 132 ? -10.453 -6.708 16.731 1.00 82.12 132 ALA A CA 1
ATOM 955 C C . ALA A 1 132 ? -9.833 -7.620 17.793 1.00 82.12 132 ALA A C 1
ATOM 957 O O . ALA A 1 132 ? -9.470 -7.188 18.885 1.00 82.12 132 ALA A O 1
ATOM 958 N N . HIS A 1 133 ? -9.669 -8.895 17.444 1.00 81.69 133 HIS A N 1
ATOM 959 C CA . HIS A 1 133 ? -8.874 -9.825 18.241 1.00 81.69 133 HIS A CA 1
ATOM 960 C C . HIS A 1 133 ? -7.377 -9.573 18.005 1.00 81.69 133 HIS A C 1
ATOM 962 O O . HIS A 1 133 ? -6.992 -9.110 16.932 1.00 81.69 133 HIS A O 1
ATOM 968 N N . VAL A 1 134 ? -6.519 -9.948 18.960 1.00 85.19 134 VAL A N 1
ATOM 969 C CA . VAL A 1 134 ? -5.057 -9.744 18.867 1.00 85.19 134 VAL A CA 1
ATOM 970 C C . VAL A 1 134 ? -4.439 -10.346 17.597 1.00 85.19 134 VAL A C 1
ATOM 972 O O . VAL A 1 134 ? -3.465 -9.816 17.067 1.00 85.19 134 VAL A O 1
ATOM 975 N N . TRP A 1 135 ? -5.048 -11.404 17.051 1.00 84.06 135 TRP A N 1
ATOM 976 C CA . TRP A 1 135 ? -4.551 -12.073 15.851 1.00 84.06 135 TRP A CA 1
ATOM 977 C C . TRP A 1 135 ? -4.615 -11.166 14.613 1.00 84.06 135 TRP A C 1
ATOM 979 O O . TRP A 1 135 ? -3.778 -11.313 13.735 1.00 84.06 135 TRP A O 1
ATOM 989 N N . VAL A 1 136 ? -5.534 -10.191 14.555 1.00 83.94 136 VAL A N 1
ATOM 990 C CA . VAL A 1 136 ? -5.616 -9.219 13.446 1.00 83.94 136 VAL A CA 1
ATOM 991 C C . VAL A 1 136 ? -4.369 -8.335 13.424 1.00 83.94 136 VAL A C 1
ATOM 993 O O . VAL A 1 136 ? -3.803 -8.090 12.364 1.00 83.94 136 VAL A O 1
ATOM 996 N N . GLY A 1 137 ? -3.891 -7.908 14.598 1.00 83.19 137 GLY A N 1
ATOM 997 C CA . GLY A 1 137 ? -2.629 -7.177 14.717 1.00 83.19 137 GLY A CA 1
ATOM 998 C C . GLY A 1 137 ? -1.426 -8.026 14.298 1.00 83.19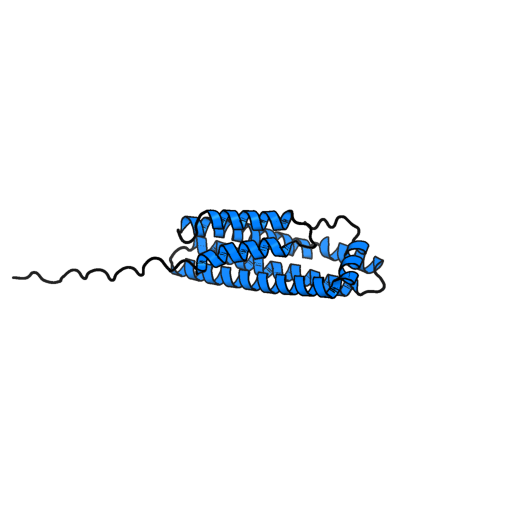 137 GLY A C 1
ATOM 999 O O . GLY A 1 137 ? -0.551 -7.535 13.591 1.00 83.19 137 GLY A O 1
ATOM 1000 N N . VAL A 1 138 ? -1.418 -9.313 14.665 1.00 85.75 138 VAL A N 1
ATOM 1001 C CA . VAL A 1 138 ? -0.384 -10.269 14.228 1.00 85.75 138 VAL A CA 1
ATOM 1002 C C . VAL A 1 138 ? -0.415 -10.454 12.709 1.00 85.75 138 VAL A C 1
ATOM 1004 O O . VAL A 1 138 ? 0.630 -10.387 12.074 1.00 85.75 138 VAL A O 1
ATOM 1007 N N . ALA A 1 139 ? -1.595 -10.617 12.109 1.00 86.56 139 ALA A N 1
ATOM 1008 C CA . ALA A 1 139 ? -1.751 -10.754 10.664 1.00 86.56 139 ALA A CA 1
ATOM 1009 C C . ALA A 1 139 ? -1.270 -9.503 9.914 1.00 86.56 139 ALA A C 1
ATOM 1011 O O . ALA A 1 139 ? -0.575 -9.634 8.913 1.00 86.56 139 ALA A O 1
ATOM 1012 N N . ILE A 1 140 ? -1.563 -8.303 10.428 1.00 84.19 140 ILE A N 1
ATOM 1013 C CA . ILE A 1 140 ? -1.035 -7.042 9.886 1.00 84.19 140 ILE A CA 1
ATOM 1014 C C . ILE A 1 140 ? 0.495 -6.999 9.981 1.00 84.19 140 ILE A C 1
ATOM 1016 O O . ILE A 1 140 ? 1.152 -6.636 9.011 1.00 84.19 140 ILE A O 1
ATOM 1020 N N . ALA A 1 141 ? 1.075 -7.384 11.121 1.00 84.56 141 ALA A N 1
ATOM 1021 C CA . ALA A 1 141 ? 2.526 -7.400 11.294 1.00 84.56 141 ALA A CA 1
ATOM 1022 C C . ALA A 1 141 ? 3.209 -8.398 10.344 1.00 84.56 141 ALA A C 1
ATOM 1024 O O . ALA A 1 141 ? 4.229 -8.067 9.745 1.00 84.56 141 ALA A O 1
ATOM 1025 N N . ILE A 1 142 ? 2.624 -9.586 10.160 1.00 86.19 142 ILE A N 1
ATOM 1026 C CA . ILE A 1 142 ? 3.107 -10.583 9.196 1.00 86.19 142 ILE A CA 1
ATOM 1027 C C . ILE A 1 142 ? 2.955 -10.060 7.767 1.00 86.19 142 ILE A C 1
ATOM 1029 O O . ILE A 1 142 ? 3.884 -10.199 6.983 1.00 86.19 142 ILE A O 1
ATOM 1033 N N . ALA A 1 143 ? 1.830 -9.427 7.426 1.00 85.12 143 ALA A N 1
ATOM 1034 C CA . ALA A 1 143 ? 1.613 -8.848 6.103 1.00 85.12 143 ALA A CA 1
ATOM 1035 C C . ALA A 1 143 ? 2.672 -7.782 5.776 1.00 85.12 143 ALA A C 1
ATOM 1037 O O . ALA A 1 143 ? 3.264 -7.831 4.704 1.00 85.12 143 ALA A O 1
ATOM 1038 N N . LEU A 1 144 ? 2.976 -6.890 6.729 1.00 81.56 144 LEU A N 1
ATOM 1039 C CA . LEU A 1 144 ? 4.058 -5.911 6.594 1.00 81.56 144 LEU A CA 1
ATOM 1040 C C . LEU A 1 144 ? 5.426 -6.582 6.477 1.00 81.56 144 LEU A C 1
ATOM 1042 O O . LEU A 1 144 ? 6.235 -6.173 5.662 1.00 81.56 144 LEU A O 1
ATOM 1046 N N . PHE A 1 145 ? 5.704 -7.607 7.283 1.00 83.75 145 PHE A N 1
ATOM 1047 C CA . PHE A 1 145 ? 6.969 -8.335 7.203 1.00 83.75 145 PHE A CA 1
ATOM 1048 C C . PHE A 1 145 ? 7.150 -9.012 5.841 1.00 83.75 145 PHE A C 1
ATOM 1050 O O . PHE A 1 145 ? 8.233 -8.948 5.268 1.00 83.75 145 PHE A O 1
ATOM 1057 N N . LEU A 1 146 ? 6.091 -9.628 5.311 1.00 81.44 146 LEU A N 1
ATOM 1058 C CA . LEU A 1 146 ? 6.120 -10.258 3.997 1.00 81.44 146 LEU A CA 1
ATOM 1059 C C . LEU A 1 146 ? 6.415 -9.237 2.904 1.00 81.44 146 LEU A C 1
ATOM 1061 O O . LEU A 1 146 ? 7.252 -9.534 2.067 1.00 81.44 146 LEU A O 1
ATOM 1065 N N . ASP A 1 147 ? 5.856 -8.028 2.982 1.00 76.88 147 ASP A N 1
ATOM 1066 C CA . ASP A 1 147 ? 6.151 -6.934 2.041 1.00 76.88 147 ASP A CA 1
ATOM 1067 C C . ASP A 1 147 ? 7.660 -6.626 1.920 1.00 76.88 147 ASP A C 1
ATOM 1069 O O . ASP A 1 147 ? 8.139 -6.210 0.868 1.00 76.88 147 ASP A O 1
ATOM 1073 N N . PHE A 1 148 ? 8.448 -6.886 2.973 1.00 72.94 148 PHE A N 1
ATOM 1074 C CA . PHE A 1 148 ? 9.903 -6.690 2.966 1.00 72.94 148 PHE A CA 1
ATOM 1075 C C . PHE A 1 148 ? 10.724 -7.941 2.625 1.00 72.94 148 PHE A C 1
ATOM 1077 O O . PHE A 1 148 ? 11.925 -7.812 2.376 1.00 72.94 148 PHE A O 1
ATOM 1084 N N . VAL A 1 149 ? 10.131 -9.137 2.671 1.00 73.44 149 VAL A N 1
ATOM 1085 C CA . VAL A 1 149 ? 10.871 -10.414 2.651 1.00 73.44 149 VAL A CA 1
ATOM 1086 C C . VAL A 1 149 ? 10.513 -11.299 1.460 1.00 73.44 149 VAL A C 1
ATOM 1088 O O . VAL A 1 149 ? 11.357 -12.087 1.028 1.00 73.44 149 VAL A O 1
ATOM 1091 N N . THR A 1 150 ? 9.301 -11.209 0.906 1.00 62.44 150 THR A N 1
ATOM 1092 C CA . THR A 1 150 ? 8.928 -12.029 -0.251 1.00 62.44 150 THR A CA 1
ATOM 1093 C C . THR A 1 150 ? 9.618 -11.540 -1.530 1.00 62.44 150 THR A C 1
ATOM 1095 O O . THR A 1 150 ? 9.666 -10.338 -1.788 1.00 62.44 150 THR A O 1
ATOM 1098 N N . PRO A 1 151 ? 10.141 -12.460 -2.367 1.00 55.78 151 PRO A N 1
ATOM 1099 C CA . PRO A 1 151 ? 10.681 -12.111 -3.679 1.00 55.78 151 PRO A CA 1
ATOM 1100 C C . PRO A 1 151 ? 9.645 -11.361 -4.533 1.00 55.78 151 PRO A C 1
ATOM 1102 O O . PRO A 1 151 ? 8.481 -11.766 -4.587 1.00 55.78 151 PRO A O 1
ATOM 1105 N N . GLU A 1 152 ? 10.077 -10.302 -5.227 1.00 58.38 152 GLU A N 1
ATOM 1106 C CA . GLU A 1 152 ? 9.201 -9.311 -5.885 1.00 58.38 152 GLU A CA 1
ATOM 1107 C C . GLU A 1 152 ? 8.163 -9.895 -6.848 1.00 58.38 152 GLU A C 1
ATOM 1109 O O . GLU A 1 152 ? 7.026 -9.431 -6.890 1.00 58.38 152 GLU A O 1
ATOM 1114 N N . GLN A 1 153 ? 8.508 -10.978 -7.544 1.00 52.72 153 GLN A N 1
ATOM 1115 C CA . GLN A 1 153 ? 7.613 -11.692 -8.462 1.00 52.72 153 GLN A CA 1
ATOM 1116 C C . GLN A 1 153 ? 6.311 -12.206 -7.807 1.00 52.72 153 GLN A C 1
ATOM 1118 O O . GLN A 1 153 ? 5.338 -12.475 -8.507 1.00 52.72 153 GLN A O 1
ATOM 1123 N N . PHE A 1 154 ? 6.247 -12.263 -6.471 1.00 48.84 154 PHE A N 1
ATOM 1124 C CA . PHE A 1 154 ? 5.034 -12.575 -5.706 1.00 48.84 154 PHE A CA 1
ATOM 1125 C C . PHE A 1 154 ? 4.702 -11.528 -4.627 1.00 48.84 154 PHE A C 1
ATOM 1127 O O . PHE A 1 154 ? 3.824 -11.773 -3.800 1.00 48.84 154 PHE A O 1
ATOM 1134 N N . SER A 1 155 ? 5.394 -10.382 -4.599 1.00 60.94 155 SER A N 1
ATOM 1135 C CA . SER A 1 155 ? 5.522 -9.525 -3.404 1.00 60.94 155 SER A CA 1
ATOM 1136 C C . SER A 1 155 ? 4.194 -8.984 -2.849 1.00 60.94 155 SER A C 1
ATOM 1138 O O . SER A 1 155 ? 4.029 -8.931 -1.634 1.00 60.94 155 SER A O 1
ATOM 1140 N N . GLY A 1 156 ? 3.185 -8.716 -3.682 1.00 64.81 156 GLY A N 1
ATOM 1141 C CA . GLY A 1 156 ? 1.900 -8.190 -3.200 1.00 64.81 156 GLY A CA 1
ATOM 1142 C C . GLY A 1 156 ? 0.886 -9.244 -2.734 1.00 64.81 156 GLY A C 1
ATOM 1143 O O . GLY A 1 156 ? 0.091 -8.983 -1.831 1.00 64.81 156 GLY A O 1
ATOM 1144 N N . ILE A 1 157 ? 0.878 -10.442 -3.330 1.00 75.62 157 ILE A N 1
ATOM 1145 C CA . ILE A 1 157 ? -0.255 -11.382 -3.196 1.00 75.62 157 ILE A CA 1
ATOM 1146 C C . ILE A 1 157 ? -0.422 -11.896 -1.755 1.00 75.62 157 ILE A C 1
ATOM 1148 O O . ILE A 1 157 ? -1.532 -11.795 -1.226 1.00 75.62 157 ILE A O 1
ATOM 1152 N N . PRO A 1 158 ? 0.626 -12.406 -1.074 1.00 78.50 158 PRO A N 1
ATOM 1153 C CA . PRO A 1 158 ? 0.501 -12.885 0.301 1.00 78.50 158 PRO A CA 1
ATOM 1154 C C . PRO A 1 158 ? 0.118 -11.765 1.270 1.00 78.50 158 PRO A C 1
ATOM 1156 O O . PRO A 1 158 ? -0.705 -11.984 2.161 1.00 78.50 158 PRO A O 1
ATOM 1159 N N . MET A 1 159 ? 0.677 -10.564 1.075 1.00 83.31 159 MET A N 1
ATOM 1160 C CA . MET A 1 159 ? 0.351 -9.388 1.879 1.00 83.31 159 MET A CA 1
ATOM 1161 C C . MET A 1 159 ? -1.133 -9.047 1.732 1.00 83.31 159 MET A C 1
ATOM 1163 O O . MET A 1 159 ? -1.853 -9.030 2.730 1.00 83.31 159 MET A O 1
ATOM 1167 N N . PHE A 1 160 ? -1.620 -8.825 0.507 1.00 80.62 160 PHE A N 1
ATOM 1168 C CA . PHE A 1 160 ? -3.021 -8.469 0.287 1.00 80.62 160 PHE A CA 1
ATOM 1169 C C . PHE A 1 160 ? -3.971 -9.571 0.747 1.00 80.62 160 PHE A C 1
ATOM 1171 O O . PHE A 1 160 ? -4.956 -9.255 1.404 1.00 80.62 160 PHE A O 1
ATOM 1178 N N . ALA A 1 161 ? -3.658 -10.848 0.510 1.00 83.50 161 ALA A N 1
ATOM 1179 C CA . ALA A 1 161 ? -4.472 -11.961 0.997 1.00 83.50 161 ALA A CA 1
ATOM 1180 C C . ALA A 1 161 ? -4.600 -11.952 2.531 1.00 83.50 161 ALA A C 1
ATOM 1182 O O . ALA A 1 161 ? -5.708 -12.066 3.061 1.00 83.50 161 ALA A O 1
ATOM 1183 N N . LEU A 1 162 ? -3.492 -11.754 3.253 1.00 84.50 162 LEU A N 1
ATOM 1184 C CA . LEU A 1 162 ? -3.507 -11.644 4.714 1.00 84.50 162 LEU A CA 1
ATOM 1185 C C . LEU A 1 162 ? -4.304 -10.435 5.192 1.00 84.50 162 LEU A C 1
ATOM 1187 O O . LEU A 1 162 ? -5.073 -10.558 6.145 1.00 84.50 162 LEU A O 1
ATOM 1191 N N . LEU A 1 163 ? -4.160 -9.286 4.531 1.00 84.44 163 LEU A N 1
ATOM 1192 C CA . LEU A 1 163 ? -4.935 -8.095 4.864 1.00 84.44 163 LEU A CA 1
ATOM 1193 C C . LEU A 1 163 ? -6.427 -8.313 4.598 1.00 84.44 163 LEU A C 1
ATOM 1195 O O . LEU A 1 163 ? -7.244 -7.995 5.459 1.00 84.44 163 LEU A O 1
ATOM 1199 N N . THR A 1 164 ? -6.802 -8.922 3.474 1.00 82.94 164 THR A N 1
ATOM 1200 C CA . THR A 1 164 ? -8.195 -9.269 3.169 1.00 82.94 164 THR A CA 1
ATOM 1201 C C . THR A 1 164 ? -8.783 -10.199 4.226 1.00 82.94 164 THR A C 1
ATOM 1203 O O . THR A 1 164 ? -9.894 -9.952 4.687 1.00 82.94 164 THR A O 1
ATOM 1206 N N . VAL A 1 165 ? -8.048 -11.224 4.671 1.00 84.00 165 VAL A N 1
ATOM 1207 C CA . VAL A 1 165 ? -8.500 -12.117 5.753 1.00 84.00 165 VAL A CA 1
ATOM 1208 C C . VAL A 1 165 ? -8.627 -11.358 7.077 1.00 84.00 165 VAL A C 1
ATOM 1210 O O . VAL A 1 165 ? -9.645 -11.472 7.763 1.00 84.00 165 VAL A O 1
ATOM 1213 N N . ALA A 1 166 ? -7.624 -10.550 7.428 1.00 82.75 166 ALA A N 1
ATOM 1214 C CA . ALA A 1 166 ? -7.594 -9.784 8.669 1.00 82.75 166 ALA A CA 1
ATOM 1215 C C . ALA A 1 166 ? -8.754 -8.780 8.754 1.00 82.75 166 ALA A C 1
ATOM 1217 O O . ALA A 1 166 ? -9.462 -8.745 9.760 1.00 82.75 166 ALA A O 1
ATOM 1218 N N . PHE A 1 167 ? -8.990 -8.005 7.691 1.00 79.12 167 PHE A N 1
ATOM 1219 C CA . PHE A 1 167 ? -10.071 -7.021 7.623 1.00 79.12 167 PHE A CA 1
ATOM 1220 C C . PHE A 1 167 ? -11.442 -7.661 7.373 1.00 79.12 167 PHE A C 1
ATOM 1222 O O . PHE A 1 167 ? -12.429 -7.225 7.965 1.00 79.12 167 PHE A O 1
ATOM 1229 N N . GLY A 1 168 ? -11.527 -8.729 6.578 1.00 77.94 168 GLY A N 1
ATOM 1230 C CA . GLY A 1 168 ? -12.764 -9.488 6.364 1.00 77.94 168 GLY A CA 1
ATOM 1231 C C . GLY A 1 168 ? -13.297 -10.121 7.653 1.00 77.94 168 GLY A C 1
ATOM 1232 O O . GLY A 1 168 ? -14.502 -10.160 7.893 1.00 77.94 168 GLY A O 1
ATOM 1233 N N . ALA A 1 169 ? -12.414 -10.530 8.565 1.00 76.94 169 ALA A N 1
ATOM 1234 C CA . ALA A 1 169 ? -12.845 -11.001 9.876 1.00 76.94 169 ALA A CA 1
ATOM 1235 C C . ALA A 1 169 ? -13.418 -9.891 10.778 1.00 76.94 169 ALA A C 1
ATOM 1237 O O . ALA A 1 169 ? -14.158 -10.194 11.718 1.00 76.94 169 ALA A O 1
ATOM 1238 N N . LEU A 1 170 ? -13.106 -8.617 10.511 1.00 74.19 170 LEU A N 1
ATOM 1239 C CA . LEU A 1 170 ? -13.704 -7.486 11.227 1.00 74.19 170 LEU A CA 1
ATOM 1240 C C . LEU A 1 170 ? -15.142 -7.231 10.773 1.00 74.19 170 LEU A C 1
ATOM 1242 O O . LEU A 1 170 ? -15.980 -6.904 11.608 1.00 74.19 170 LEU A O 1
ATOM 1246 N N . THR A 1 171 ? -15.449 -7.413 9.484 1.00 67.62 171 THR A N 1
ATOM 1247 C CA . THR A 1 171 ? -16.806 -7.217 8.940 1.00 67.62 171 THR A CA 1
ATOM 1248 C C . THR A 1 171 ? -17.748 -8.370 9.288 1.00 67.62 171 THR A C 1
ATOM 1250 O O . THR A 1 171 ? -18.941 -8.150 9.484 1.00 67.62 171 THR A O 1
ATOM 1253 N N . ALA A 1 172 ? -17.221 -9.589 9.448 1.00 63.81 172 ALA A N 1
ATOM 1254 C CA . ALA A 1 172 ? -17.991 -10.752 9.895 1.00 63.81 172 ALA A CA 1
ATOM 1255 C C . ALA A 1 172 ? -18.443 -10.664 11.368 1.00 63.81 172 ALA A C 1
ATOM 1257 O O . ALA A 1 172 ? -19.349 -11.386 11.796 1.00 63.81 172 ALA A O 1
ATOM 1258 N N . ARG A 1 173 ? -17.842 -9.773 12.167 1.00 64.12 173 ARG A N 1
ATOM 1259 C CA . ARG A 1 173 ? -18.287 -9.516 13.537 1.00 64.12 173 ARG A CA 1
ATOM 1260 C C . ARG A 1 173 ? -19.500 -8.590 13.509 1.00 64.12 173 ARG A C 1
ATOM 1262 O O . ARG A 1 173 ? -19.379 -7.396 13.254 1.00 64.12 173 ARG A O 1
ATOM 1269 N N . LYS A 1 174 ? -20.680 -9.139 13.827 1.00 49.88 174 LYS A N 1
ATOM 1270 C CA . LYS A 1 174 ? -21.870 -8.326 14.125 1.00 49.88 174 LYS A CA 1
ATOM 1271 C C . LYS A 1 174 ? -21.507 -7.271 15.181 1.00 49.88 174 LYS A C 1
ATOM 1273 O O . LYS A 1 174 ? -20.839 -7.624 16.157 1.00 49.88 174 LYS A O 1
ATOM 1278 N N . PRO A 1 175 ? -21.954 -6.012 15.031 1.00 50.34 175 PRO A N 1
ATOM 1279 C CA . PRO A 1 175 ? -21.750 -5.002 16.058 1.00 50.34 175 PRO A CA 1
ATOM 1280 C C . PRO A 1 175 ? -22.362 -5.512 17.365 1.00 50.34 175 PRO A C 1
ATOM 1282 O O . PRO A 1 175 ? -23.558 -5.801 17.433 1.00 50.34 175 PRO A O 1
ATOM 1285 N N . LEU A 1 176 ? -21.520 -5.680 18.385 1.00 51.59 176 LEU A N 1
ATOM 1286 C CA . LEU A 1 176 ? -21.955 -6.001 19.738 1.00 51.59 176 LEU A CA 1
ATOM 1287 C C . LEU A 1 176 ? -22.878 -4.878 20.211 1.00 51.59 176 LEU A C 1
ATOM 1289 O O . LEU A 1 176 ? -22.418 -3.772 20.462 1.00 51.59 176 LEU A O 1
ATOM 1293 N N . GLY A 1 177 ? -24.170 -5.196 20.290 1.00 43.19 177 GLY A N 1
ATOM 1294 C CA . GLY A 1 177 ? -25.162 -4.517 21.113 1.00 43.19 177 GLY A CA 1
ATOM 1295 C C . GLY A 1 177 ? -25.327 -3.023 20.854 1.00 43.19 177 GLY A C 1
ATOM 1296 O O . GLY A 1 177 ? -24.629 -2.188 21.419 1.00 43.19 177 GLY A O 1
ATOM 1297 N N . ARG A 1 178 ? -26.386 -2.674 20.122 1.00 42.12 178 ARG A N 1
ATOM 1298 C CA . ARG A 1 178 ? -27.119 -1.428 20.379 1.00 42.12 178 ARG A CA 1
ATOM 1299 C C . ARG A 1 178 ? -27.340 -1.353 21.905 1.00 42.12 178 ARG A C 1
ATOM 1301 O O . ARG A 1 178 ? -27.825 -2.352 22.444 1.00 42.12 178 ARG A O 1
ATOM 1308 N N . PRO A 1 179 ? -26.967 -0.272 22.617 1.00 45.84 179 PRO A N 1
ATOM 1309 C CA . PRO A 1 179 ? -27.305 -0.167 24.030 1.00 45.84 179 PRO A CA 1
ATOM 1310 C C . PRO A 1 179 ? -28.816 -0.354 24.149 1.00 45.84 179 PRO A C 1
ATOM 1312 O O . PRO A 1 179 ? -29.578 0.269 23.401 1.00 45.84 179 PRO A O 1
ATOM 1315 N N . ALA A 1 180 ? -29.235 -1.281 25.013 1.00 49.78 180 ALA A N 1
ATOM 1316 C CA . ALA A 1 180 ? -30.641 -1.436 25.343 1.00 49.78 180 ALA A CA 1
ATOM 1317 C C . ALA A 1 180 ? -31.185 -0.044 25.712 1.00 49.78 180 ALA A C 1
ATOM 1319 O O . ALA A 1 180 ? -30.493 0.681 26.438 1.00 49.78 180 ALA A O 1
ATOM 1320 N N . PRO A 1 181 ? -32.353 0.373 25.188 1.00 47.09 181 PRO A N 1
ATOM 1321 C CA . PRO A 1 181 ? -32.963 1.622 25.614 1.00 47.09 181 PRO A CA 1
ATOM 1322 C C . PRO A 1 181 ? -33.032 1.595 27.138 1.00 47.09 181 PRO A C 1
ATOM 1324 O O . PRO A 1 181 ? -33.522 0.621 27.714 1.00 47.09 181 PRO A O 1
ATOM 1327 N N . SER A 1 182 ? -32.448 2.615 27.775 1.00 56.03 182 SER A N 1
ATOM 1328 C CA . SER A 1 182 ? -32.460 2.757 29.225 1.00 56.03 182 SER A CA 1
ATOM 1329 C C . SER A 1 182 ? -33.885 2.533 29.696 1.00 56.03 182 SER A C 1
ATOM 1331 O O . SER A 1 182 ? -34.787 3.229 29.221 1.00 56.03 182 SER A O 1
ATOM 1333 N N . HIS A 1 183 ? -34.090 1.568 30.593 1.00 51.69 183 HIS A N 1
ATOM 1334 C CA . HIS A 1 183 ? -35.329 1.498 31.345 1.00 51.69 183 HIS A CA 1
ATOM 1335 C C . HIS A 1 183 ? -35.575 2.895 31.907 1.00 51.69 183 HIS A C 1
ATOM 1337 O O . HIS A 1 183 ? -34.784 3.406 32.700 1.00 51.69 183 HIS A O 1
ATOM 1343 N N . ALA A 1 184 ? -36.616 3.536 31.379 1.00 52.78 184 ALA A N 1
ATOM 1344 C CA . ALA A 1 184 ? -37.120 4.788 31.880 1.00 52.78 184 ALA A CA 1
ATOM 1345 C C . ALA A 1 184 ? -37.296 4.626 33.390 1.00 52.78 184 ALA A C 1
ATOM 1347 O O . ALA A 1 184 ? -37.927 3.672 33.848 1.00 52.78 184 ALA A O 1
ATOM 1348 N N . ILE A 1 185 ? -36.692 5.537 34.147 1.00 59.69 185 ILE A N 1
ATOM 1349 C CA . ILE A 1 185 ? -37.017 5.721 35.555 1.00 59.69 185 ILE A CA 1
ATOM 1350 C C . ILE A 1 185 ? -38.532 5.967 35.590 1.00 59.69 185 ILE A C 1
ATOM 1352 O O . ILE A 1 185 ? -38.978 6.900 34.913 1.00 59.69 185 ILE A O 1
ATOM 1356 N N . PRO A 1 186 ? -39.340 5.147 36.287 1.00 55.69 186 PRO A N 1
ATOM 1357 C CA . PRO A 1 186 ? -40.742 5.475 36.458 1.00 55.69 186 PRO A CA 1
ATOM 1358 C C . PRO A 1 186 ? -40.813 6.796 37.225 1.00 55.69 186 PRO A C 1
ATOM 1360 O O . PRO A 1 186 ? -40.367 6.900 38.368 1.00 55.69 186 PRO A O 1
ATOM 1363 N N . ALA A 1 187 ? -41.313 7.821 36.540 1.00 61.59 187 ALA A N 1
ATOM 1364 C CA . ALA A 1 187 ? -41.782 9.032 37.177 1.00 61.59 187 ALA A CA 1
ATOM 1365 C C . ALA A 1 187 ? -42.970 8.677 38.084 1.00 61.59 187 ALA A C 1
ATOM 1367 O O . ALA A 1 187 ? -43.795 7.840 37.724 1.00 61.59 187 ALA A O 1
ATOM 1368 N N . ASP A 1 188 ? -43.036 9.351 39.229 1.00 59.53 188 ASP A N 1
ATOM 1369 C CA . ASP A 1 188 ? -44.164 9.386 40.161 1.00 59.53 188 ASP A CA 1
ATOM 1370 C C . ASP A 1 188 ? -44.529 8.094 40.909 1.00 59.53 188 ASP A C 1
ATOM 1372 O O . ASP A 1 188 ? -45.402 7.322 40.519 1.00 59.53 188 ASP A O 1
ATOM 1376 N N . ALA A 1 189 ? -43.982 7.972 42.120 1.00 51.72 189 ALA A N 1
ATOM 1377 C CA . ALA A 1 189 ? -44.745 7.466 43.259 1.00 51.72 189 ALA A CA 1
ATOM 1378 C C . ALA A 1 189 ? -45.119 8.656 44.157 1.00 51.72 189 ALA A C 1
ATOM 1380 O O . ALA A 1 189 ? -44.580 8.842 45.246 1.00 51.72 189 ALA A O 1
ATOM 1381 N N . GLY A 1 190 ? -46.007 9.506 43.644 1.00 62.22 190 GLY A N 1
ATOM 1382 C CA . GLY A 1 190 ? -46.757 10.467 44.437 1.00 62.22 190 GLY A CA 1
ATOM 1383 C C . GLY A 1 190 ? -48.144 9.912 44.745 1.00 62.22 190 GLY A C 1
ATOM 1384 O O . GLY A 1 190 ? -49.038 10.047 43.910 1.00 62.22 190 GLY A O 1
ATOM 1385 N N . ARG A 1 191 ? -48.303 9.290 45.921 1.00 49.69 191 ARG A N 1
ATOM 1386 C CA . ARG A 1 191 ? -49.470 9.349 46.830 1.00 49.69 191 ARG A CA 1
ATOM 1387 C C . ARG A 1 191 ? -49.305 8.378 47.991 1.00 49.69 191 ARG A C 1
ATOM 1389 O O . ARG A 1 191 ? -49.070 7.181 47.725 1.00 49.69 191 ARG A O 1
#

pLDDT: mean 79.69, std 13.6, range [30.19, 94.44]

Secondary structure (DSSP, 8-state):
----SS-HHHHHHHHHHTHHHHHHHHHHHHHHHHHHHHHHHHHHHHHHHTT-HHHHHHHHHHHHHHHHHHHHHHHHHHHHHHHT-S-HHHHHHHHHHHHHSHHHHHHHHHHHHHHHHHHHHHHHHHHHTTSS-HHHHHHHHHHHHHHHHS-GGGTTHHHHHHHHHHHHHHHSS----PPPPP---------

Radius of gyration: 22.22 Å; chains: 1; bounding box: 70×26×75 Å

Foldseek 3Di:
DDDPVDALLVVLVVCLVCVVVLVVVLVVLLVLLQVQLVVLQVVLVVCVVVVNPVLSVLSNLLSVLSVLVNVVSVVSVVSSVLSPDPPSVVSSVVNVCCCVPPVNVVSVVSSVCSNVSSLLSNLVVCCVVVLADNVLSVLSVVLVVLLVPPRPVCNNPSSSVSNCVSVVVSVVDDPPDDDDPPPPDDPDPDD

Sequence (191 aa):
MPRLVGSQVENLGVIEAHSGQFLAASALTYVSAILLAVGFALLGGDMARGGHRRASVLLFLGSVGWLLHTAVIAVNAVMSELASSTARAEMAEVADQIFAGPVFLGLLIPMMLATVIGMIGTGIVLWRTGRAHVWVGVAIAIALFLDFVTPEQFSGIPMFALLTVAFGALTARKPLGRPAPSHAIPADAGR